Protein AF-A0A660UMS6-F1 (afdb_monomer_lite)

Sequence (298 aa):
LYPDSWGKLITFGKLRFVRIDLSARWPNLSAAEKPLIADRQKTFGPFGTRKSANAYITALRTAFGLCHRPDLIDSPDRAATCPYLQMHTCPAPCVGNISRPDYFSQIDKAVSAAGGQGAQYADRIRNEMMQHAAGKQFEAAAAGKKRLAALDLLKRSEYRWTRDISKLAILHIDRWARISPPGKKRKSQSYAVYLVKGGQILDCGDFLLDDLAGVYRTLGDHLERPTGQIATGELKETLAIAASFLYRSNPPGIWIDCSADETPRRLPPQQHILDAIAERFPPSPGTTRQQPKKNVDT

Foldseek 3Di:
DDDPFCVVPDPFQQWKKWKWFQVDLQIAIDIDRFADDDDRMWIKDTARDPVLSVLLRVLLCLLLQAAPCPVCLCPLVVLVPPVCVVVVSHCPNSPPSDDSVSSVVSVVLSQLLLAPNLPVSLVVLQVQLVVCVVVVVPVSNVSSVRSNVSSVSCVDLSNPQIHRLQQWKKKFKAWDDFDAPVPRPDTAIKIWIWICHSQDIDGLGIDGLVCLVVSQVSVLVVQQDRDDDDDRVSSSRSVSVVVSQSPDPDRHTDMDTQGDSDPPGHDDPSVVVVVSCCVRPPDDPVDPPPDPPPDDDD

Radius of gyration: 24.27 Å; chains: 1; bounding box: 60×40×96 Å

Secondary structure (DSSP, 8-state):
---S-STTT------EEEEEETTSSS--EEEESS---BTTEEEEEEESSHHHHHHHHHHHHHHHT--S-GGGTT-HHHHTT-HHHHTT-S--GGGT-S-HHHHHHHHHHHHHIIIIIHHHHHHHHHHHHHHHHHTT-HHHHHHHHHHHHHHHHTTSGGGTT-EETTT-EEEEEEEEEEE--TT-SSPEEEEEEEEEETTEEEEEEEEEGGGHHHHHHHHHHHHHSPPPP--HHHHHHHHHHHHHHHTSSS-SSEEEE---SSSSP-PPPHHHHHHHHHHHSPPPTT---PPPP-----

Structure (mmCIF, N/CA/C/O backbone):
data_AF-A0A660UMS6-F1
#
_entry.id   AF-A0A660UMS6-F1
#
loop_
_atom_site.group_PDB
_atom_site.id
_atom_site.type_symbol
_atom_site.label_atom_id
_atom_site.label_alt_id
_atom_site.label_comp_id
_atom_site.label_asym_id
_atom_site.label_entity_id
_atom_site.label_seq_id
_atom_site.pdbx_PDB_ins_code
_atom_site.Cartn_x
_atom_site.Cartn_y
_atom_site.Cartn_z
_atom_site.occupancy
_atom_site.B_iso_or_equiv
_atom_site.auth_seq_id
_atom_site.auth_comp_id
_atom_site.auth_asym_id
_atom_site.auth_atom_id
_atom_site.pdbx_PDB_model_num
ATOM 1 N N . LEU A 1 1 ? 26.426 -7.393 -17.008 1.00 40.66 1 LEU A N 1
ATOM 2 C CA . LEU A 1 1 ? 27.426 -7.246 -15.924 1.00 40.66 1 LEU A CA 1
ATOM 3 C C . LEU A 1 1 ? 26.784 -6.428 -14.810 1.00 40.66 1 LEU A C 1
ATOM 5 O O . LEU A 1 1 ? 26.899 -5.211 -14.805 1.00 40.66 1 LEU A O 1
ATOM 9 N N . TYR A 1 2 ? 26.042 -7.090 -13.924 1.00 47.94 2 TYR A N 1
ATOM 10 C CA . TYR A 1 2 ? 25.522 -6.488 -12.697 1.00 47.94 2 TYR A CA 1
ATOM 11 C C . TYR A 1 2 ? 26.140 -7.244 -11.514 1.00 47.94 2 TYR A C 1
ATOM 13 O O . TYR A 1 2 ? 26.303 -8.457 -11.626 1.00 47.94 2 TYR A O 1
ATOM 21 N N . PRO A 1 3 ? 26.546 -6.555 -10.437 1.00 52.75 3 PRO A N 1
ATOM 22 C CA . PRO A 1 3 ? 27.161 -7.196 -9.280 1.00 52.75 3 PRO A CA 1
ATOM 23 C C . PRO A 1 3 ? 26.147 -8.058 -8.517 1.00 52.75 3 PRO A C 1
ATOM 25 O O . PRO A 1 3 ? 24.981 -7.683 -8.404 1.00 52.75 3 PRO A O 1
ATOM 28 N N . ASP A 1 4 ? 26.618 -9.161 -7.927 1.00 54.16 4 ASP A N 1
ATOM 29 C CA . ASP A 1 4 ? 25.784 -10.109 -7.167 1.00 54.16 4 ASP A CA 1
ATOM 30 C C . ASP A 1 4 ? 25.149 -9.492 -5.902 1.00 54.16 4 ASP A C 1
ATOM 32 O O . ASP A 1 4 ? 24.168 -10.010 -5.378 1.00 54.16 4 ASP A O 1
ATOM 36 N N . SER A 1 5 ? 25.685 -8.372 -5.395 1.00 56.47 5 SER A N 1
ATOM 37 C CA . SER A 1 5 ? 25.065 -7.581 -4.323 1.00 56.47 5 SER A CA 1
ATOM 38 C C . SER A 1 5 ? 25.424 -6.103 -4.440 1.00 56.47 5 SER A C 1
ATOM 40 O O . SER A 1 5 ? 26.597 -5.718 -4.466 1.00 56.47 5 SER A O 1
ATOM 42 N N . TRP A 1 6 ? 24.397 -5.257 -4.445 1.00 62.25 6 TRP A N 1
ATOM 43 C CA . TRP A 1 6 ? 24.549 -3.803 -4.475 1.00 62.25 6 TRP A CA 1
ATOM 44 C C . TRP A 1 6 ? 24.830 -3.203 -3.096 1.00 62.25 6 TRP A C 1
ATOM 46 O O . TRP A 1 6 ? 25.413 -2.122 -3.007 1.00 62.25 6 TRP A O 1
ATOM 56 N N . GLY A 1 7 ? 24.463 -3.903 -2.016 1.00 57.78 7 GLY A N 1
ATOM 57 C CA . GLY A 1 7 ? 24.648 -3.434 -0.639 1.00 57.78 7 GLY A CA 1
ATOM 58 C C . GLY A 1 7 ? 26.112 -3.231 -0.230 1.00 57.78 7 GLY A C 1
ATOM 59 O O . GLY A 1 7 ? 26.383 -2.503 0.721 1.00 57.78 7 GLY A O 1
ATOM 60 N N . LYS A 1 8 ? 27.061 -3.828 -0.964 1.00 59.69 8 LYS A N 1
ATOM 61 C CA . LYS A 1 8 ? 28.509 -3.623 -0.775 1.00 59.69 8 LYS A CA 1
ATOM 62 C C . LYS A 1 8 ? 29.054 -2.382 -1.491 1.00 59.69 8 LYS A C 1
ATOM 64 O O . LYS A 1 8 ? 30.157 -1.949 -1.180 1.00 59.69 8 LYS A O 1
ATOM 69 N N . LEU A 1 9 ? 28.307 -1.837 -2.452 1.00 58.25 9 LEU A N 1
ATOM 70 C CA . LEU A 1 9 ? 28.756 -0.755 -3.335 1.00 58.25 9 LEU A CA 1
ATOM 71 C C . LEU A 1 9 ? 28.063 0.576 -3.032 1.00 58.25 9 LEU A C 1
ATOM 73 O O . LEU A 1 9 ? 28.628 1.634 -3.292 1.00 58.25 9 LEU A O 1
ATOM 77 N N . ILE A 1 10 ? 26.836 0.536 -2.504 1.00 62.91 10 ILE A N 1
ATOM 78 C CA . ILE A 1 10 ? 26.013 1.723 -2.265 1.00 62.91 10 ILE A CA 1
ATOM 79 C C . ILE A 1 10 ? 25.267 1.574 -0.936 1.00 62.91 10 ILE A C 1
ATOM 81 O O . ILE A 1 10 ? 24.598 0.572 -0.686 1.00 62.91 10 ILE A O 1
ATOM 85 N N . THR A 1 11 ? 25.320 2.609 -0.095 1.00 63.12 11 THR A N 1
ATOM 86 C CA . THR A 1 11 ? 24.484 2.691 1.109 1.00 63.12 11 THR A CA 1
ATOM 87 C C . THR A 1 11 ? 23.089 3.174 0.734 1.00 63.12 11 THR A C 1
ATOM 89 O O . THR A 1 11 ? 22.890 4.342 0.396 1.00 63.12 11 THR A O 1
ATOM 92 N N . PHE A 1 12 ? 22.097 2.292 0.824 1.00 68.38 12 PHE A N 1
ATOM 93 C CA . PHE A 1 12 ? 20.704 2.661 0.587 1.00 68.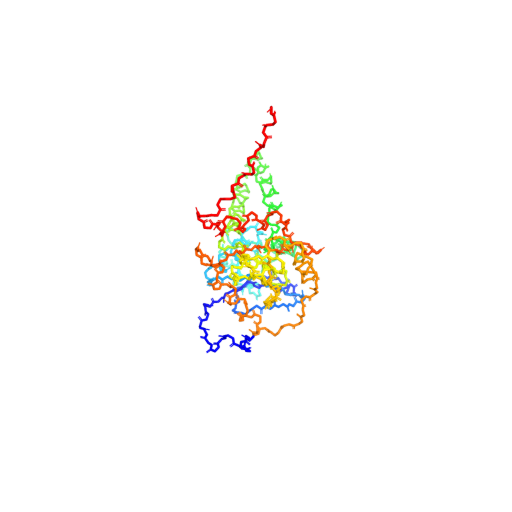38 12 PHE A CA 1
ATOM 94 C C . PHE A 1 12 ? 20.051 3.303 1.818 1.00 68.38 12 PHE A C 1
ATOM 96 O O . PHE A 1 12 ? 20.360 2.972 2.966 1.00 68.38 12 PHE A O 1
ATOM 103 N N . GLY A 1 13 ? 19.082 4.193 1.579 1.00 69.56 13 GLY A N 1
ATOM 104 C CA . GLY A 1 13 ? 18.213 4.714 2.633 1.00 69.56 13 GLY A CA 1
ATOM 105 C C . GLY A 1 13 ? 17.449 3.588 3.342 1.00 69.56 13 GLY A C 1
ATOM 106 O O . GLY A 1 13 ? 17.051 2.596 2.729 1.00 69.56 13 GLY A O 1
ATOM 107 N N . LYS A 1 14 ? 17.230 3.726 4.656 1.00 81.56 14 LYS A N 1
ATOM 108 C CA . LYS A 1 14 ? 16.524 2.712 5.456 1.00 81.56 14 LYS A CA 1
ATOM 109 C C . LYS A 1 14 ? 15.031 2.691 5.116 1.00 81.56 14 LYS A C 1
ATOM 111 O O . LYS A 1 14 ? 14.247 3.423 5.720 1.00 81.56 14 LYS A O 1
ATOM 116 N N . LEU A 1 15 ? 14.645 1.802 4.206 1.00 88.50 15 LEU A N 1
ATOM 117 C CA . LEU A 1 15 ? 13.242 1.539 3.906 1.00 88.50 15 LEU A CA 1
ATOM 118 C C . LEU A 1 15 ? 12.486 0.951 5.092 1.00 88.50 15 LEU A C 1
ATOM 120 O O . LEU A 1 15 ? 13.040 0.291 5.978 1.00 88.50 15 LEU A O 1
ATOM 124 N N . ARG A 1 16 ? 11.179 1.180 5.063 1.00 93.38 16 ARG A N 1
ATOM 125 C CA . ARG A 1 16 ? 10.205 0.597 5.974 1.00 93.38 16 ARG A CA 1
ATOM 126 C C . ARG A 1 16 ? 9.080 -0.043 5.188 1.00 93.38 16 ARG A C 1
ATOM 128 O O . ARG A 1 16 ? 8.831 0.298 4.037 1.00 93.38 16 ARG A O 1
ATOM 135 N N . PHE A 1 17 ? 8.408 -0.966 5.849 1.00 94.88 17 PHE A N 1
ATOM 136 C CA . PHE A 1 17 ? 7.278 -1.711 5.322 1.00 94.88 17 PHE A CA 1
ATOM 137 C C . PHE A 1 17 ? 6.155 -1.701 6.347 1.00 94.88 17 PHE A C 1
ATOM 139 O O . PHE A 1 17 ? 6.397 -1.473 7.534 1.00 94.88 17 PHE A O 1
ATOM 146 N N . VAL A 1 18 ? 4.939 -1.970 5.900 1.00 97.06 18 VAL A N 1
ATOM 147 C CA . VAL A 1 18 ? 3.788 -2.196 6.773 1.00 97.06 18 VAL A CA 1
ATOM 148 C C . VAL A 1 18 ? 3.373 -3.649 6.619 1.00 97.06 18 VAL A C 1
ATOM 150 O O . VAL A 1 18 ? 3.161 -4.104 5.505 1.00 97.06 18 VAL A O 1
ATOM 153 N N . ARG A 1 19 ? 3.286 -4.395 7.717 1.00 96.50 19 ARG A N 1
ATOM 154 C CA . ARG A 1 19 ? 2.953 -5.821 7.721 1.00 96.50 19 ARG A CA 1
ATOM 155 C C . ARG A 1 19 ? 1.683 -6.088 8.499 1.00 96.50 19 ARG A C 1
ATOM 157 O O . ARG A 1 19 ? 1.429 -5.428 9.504 1.00 96.50 19 ARG A O 1
ATOM 164 N N . ILE A 1 20 ? 0.943 -7.095 8.061 1.00 96.69 20 ILE A N 1
ATOM 165 C CA . ILE A 1 20 ? -0.182 -7.673 8.789 1.00 96.69 20 ILE A CA 1
ATOM 166 C C . ILE A 1 20 ? -0.124 -9.195 8.695 1.00 96.69 20 ILE A C 1
ATOM 168 O O . ILE A 1 20 ? 0.092 -9.751 7.618 1.00 96.69 20 ILE A O 1
ATOM 172 N N . ASP A 1 21 ? -0.309 -9.848 9.838 1.00 96.00 21 ASP A N 1
ATOM 173 C CA . ASP A 1 21 ? -0.457 -11.295 9.946 1.00 96.00 21 ASP A CA 1
ATOM 174 C C . ASP A 1 21 ? -1.940 -11.645 10.082 1.00 96.00 21 ASP A C 1
ATOM 176 O O . ASP A 1 21 ? -2.570 -11.344 11.096 1.00 96.00 21 ASP A O 1
ATOM 180 N N . LEU A 1 22 ? -2.495 -12.267 9.042 1.00 95.50 22 LEU A N 1
ATOM 181 C CA . LEU A 1 22 ? -3.905 -12.653 8.964 1.00 95.50 22 LEU A CA 1
ATOM 182 C C . LEU A 1 22 ? -4.194 -13.968 9.704 1.00 95.50 22 LEU A C 1
ATOM 184 O O . LEU A 1 22 ? -5.350 -14.371 9.822 1.00 95.50 22 LEU A O 1
ATOM 188 N N . SER A 1 23 ? -3.162 -14.665 10.191 1.00 94.25 23 SER A N 1
ATOM 189 C CA . SER A 1 23 ? -3.321 -15.850 11.041 1.00 94.25 23 SER A CA 1
ATOM 190 C C . SER A 1 23 ? -3.537 -15.505 12.517 1.00 94.25 23 SER A C 1
ATOM 192 O O . SER A 1 23 ? -4.080 -16.324 13.261 1.00 94.25 23 SER A O 1
ATOM 194 N N . ALA A 1 24 ? -3.180 -14.285 12.931 1.00 93.94 24 ALA A N 1
ATOM 195 C CA . ALA A 1 24 ? -3.360 -13.819 14.298 1.00 93.94 24 ALA A CA 1
ATOM 196 C C . ALA A 1 24 ? -4.841 -13.822 14.719 1.00 93.94 24 ALA A C 1
ATOM 198 O O . ALA A 1 24 ? -5.750 -13.623 13.909 1.00 93.94 24 ALA A O 1
ATOM 199 N N . ARG A 1 25 ? -5.098 -13.994 16.025 1.00 92.44 25 ARG A N 1
ATOM 200 C CA . ARG A 1 25 ? -6.460 -13.940 16.591 1.00 92.44 25 ARG A CA 1
ATOM 201 C C . ARG A 1 25 ? -7.148 -12.606 16.285 1.00 92.44 25 ARG A C 1
ATOM 203 O O . ARG A 1 25 ? -8.323 -12.608 15.921 1.00 92.44 25 ARG A O 1
ATOM 210 N N . TRP A 1 26 ? -6.394 -11.513 16.401 1.00 95.50 26 TRP A N 1
ATOM 211 C CA . TRP A 1 26 ? -6.805 -10.141 16.111 1.00 95.50 26 TRP A CA 1
ATOM 212 C C . TRP A 1 26 ? -5.745 -9.460 15.223 1.00 95.50 26 TRP A C 1
ATOM 214 O O . TRP A 1 26 ? -4.852 -8.784 15.742 1.00 95.50 26 TRP A O 1
ATOM 224 N N . PRO A 1 27 ? -5.791 -9.668 13.892 1.00 96.56 27 PRO A N 1
ATOM 225 C CA . PRO A 1 27 ? -4.800 -9.133 12.961 1.00 96.56 27 PRO A CA 1
ATOM 226 C C . PRO A 1 27 ? -4.665 -7.617 13.064 1.00 96.56 27 PRO A C 1
ATOM 228 O O . PRO A 1 27 ? -5.656 -6.900 13.161 1.00 96.56 27 PRO A O 1
ATOM 231 N N . ASN A 1 28 ? -3.443 -7.097 13.003 1.00 96.44 28 ASN A N 1
ATOM 232 C CA . ASN A 1 28 ? -3.228 -5.655 12.970 1.00 96.44 28 ASN A CA 1
ATOM 233 C C . ASN A 1 28 ? -1.997 -5.291 12.143 1.00 96.44 28 ASN A C 1
ATOM 235 O O . ASN A 1 28 ? -1.094 -6.100 11.931 1.00 96.44 28 ASN A O 1
ATOM 239 N N . LEU A 1 29 ? -1.970 -4.042 11.689 1.00 96.69 29 LEU A N 1
ATOM 240 C CA . LEU A 1 29 ? -0.885 -3.482 10.902 1.00 96.69 29 LEU A CA 1
ATOM 241 C C . LEU A 1 29 ? 0.254 -3.029 11.821 1.00 96.69 29 LEU A C 1
ATOM 243 O O . LEU A 1 29 ? 0.029 -2.391 12.853 1.00 96.69 29 LEU A O 1
ATOM 247 N N . SER A 1 30 ? 1.487 -3.313 11.422 1.00 96.12 30 SER A N 1
ATOM 248 C CA . SER A 1 30 ? 2.698 -2.933 12.150 1.00 96.12 30 SER A CA 1
ATOM 249 C C . SER A 1 30 ? 3.804 -2.511 11.189 1.00 96.12 30 SER A C 1
ATOM 251 O O . SER A 1 30 ? 3.887 -2.995 10.062 1.00 96.12 30 SER A O 1
ATOM 253 N N . ALA A 1 31 ? 4.656 -1.579 11.614 1.00 95.88 31 ALA A N 1
ATOM 254 C CA . ALA A 1 31 ? 5.803 -1.173 10.814 1.00 95.88 31 ALA A CA 1
ATOM 255 C C . ALA A 1 31 ? 6.928 -2.209 10.942 1.00 95.88 31 ALA A C 1
ATOM 257 O O . ALA A 1 31 ? 7.260 -2.641 12.044 1.00 95.88 31 ALA A O 1
ATOM 258 N N . ALA A 1 32 ? 7.564 -2.548 9.826 1.00 94.12 32 ALA A N 1
ATOM 259 C CA . ALA A 1 32 ? 8.636 -3.528 9.746 1.00 94.12 32 ALA A CA 1
ATOM 260 C C . ALA A 1 32 ? 9.845 -2.996 8.965 1.00 94.12 32 ALA A C 1
ATOM 262 O O . ALA A 1 32 ? 9.741 -2.074 8.156 1.00 94.12 32 ALA A O 1
ATOM 263 N N . GLU A 1 33 ? 11.015 -3.580 9.223 1.00 90.56 33 GLU A N 1
ATOM 264 C CA . GLU A 1 33 ? 12.283 -3.216 8.564 1.00 90.56 33 GLU A CA 1
ATOM 265 C C . GLU A 1 33 ? 12.644 -4.118 7.385 1.00 90.56 33 GLU A C 1
ATOM 267 O O . GLU A 1 33 ? 13.532 -3.792 6.591 1.00 90.56 33 GLU A O 1
ATOM 272 N N . LYS A 1 34 ? 11.988 -5.275 7.302 1.00 88.88 34 LYS A N 1
ATOM 273 C CA . LYS A 1 34 ? 12.170 -6.264 6.248 1.00 88.88 34 LYS A CA 1
ATOM 274 C C . LYS A 1 34 ? 10.803 -6.591 5.645 1.00 88.88 34 LYS A C 1
ATOM 276 O O . LYS A 1 34 ? 9.842 -6.736 6.412 1.00 88.88 34 LYS A O 1
ATOM 281 N N . PRO A 1 35 ? 10.712 -6.687 4.313 1.00 88.75 35 PRO A N 1
ATOM 282 C CA . PRO A 1 35 ? 9.510 -7.172 3.661 1.00 88.75 35 PRO A CA 1
ATOM 283 C C . PRO A 1 35 ? 9.373 -8.684 3.872 1.00 88.75 35 PRO A C 1
ATOM 285 O O . PRO A 1 35 ? 10.366 -9.366 4.109 1.00 88.75 35 PRO A O 1
ATOM 288 N N . LEU A 1 36 ? 8.155 -9.213 3.787 1.00 86.06 36 LEU A N 1
ATOM 289 C CA . LEU A 1 36 ? 7.911 -10.655 3.771 1.00 86.06 36 LEU A CA 1
ATOM 290 C C . LEU A 1 36 ? 6.775 -10.974 2.801 1.00 86.06 36 LEU A C 1
ATOM 292 O O . LEU A 1 36 ? 5.695 -10.392 2.901 1.00 86.06 36 LEU A O 1
ATOM 296 N N . ILE A 1 37 ? 7.011 -11.911 1.892 1.00 84.44 37 ILE A N 1
ATOM 297 C CA . ILE A 1 37 ? 5.976 -12.462 1.019 1.00 84.44 37 ILE A CA 1
ATOM 298 C C . ILE A 1 37 ? 5.641 -13.847 1.566 1.00 84.44 37 ILE A C 1
ATOM 300 O O . ILE A 1 37 ? 6.471 -14.749 1.512 1.00 84.44 37 ILE A O 1
ATOM 304 N N . ALA A 1 38 ? 4.453 -13.996 2.142 1.00 85.56 38 ALA A N 1
ATOM 305 C CA . ALA A 1 38 ? 3.951 -15.266 2.650 1.00 85.56 38 ALA A CA 1
ATOM 306 C C . ALA A 1 38 ? 2.432 -15.324 2.468 1.00 85.56 38 ALA A C 1
ATOM 308 O O . ALA A 1 38 ? 1.777 -14.290 2.406 1.00 85.56 38 ALA A O 1
ATOM 309 N N . ASP A 1 39 ? 1.862 -16.524 2.409 1.00 82.00 39 ASP A N 1
ATOM 310 C CA . ASP A 1 39 ? 0.438 -16.713 2.104 1.00 82.00 39 ASP A CA 1
ATOM 311 C C . ASP A 1 39 ? -0.490 -15.977 3.095 1.00 82.00 39 ASP A C 1
ATOM 313 O O . ASP A 1 39 ? -1.313 -15.140 2.720 1.00 82.00 39 ASP A O 1
ATOM 317 N N . ARG A 1 40 ? -0.264 -16.184 4.400 1.00 89.19 40 ARG A N 1
ATOM 318 C CA . ARG A 1 40 ? -1.070 -15.587 5.481 1.00 89.19 40 ARG A CA 1
ATOM 319 C C . ARG A 1 40 ? -0.547 -14.246 5.998 1.00 89.19 40 ARG A C 1
ATOM 321 O O . ARG A 1 40 ? -1.036 -13.755 7.014 1.00 89.19 40 ARG A O 1
ATOM 328 N N . GLN A 1 41 ? 0.440 -13.645 5.332 1.00 92.25 41 GLN A N 1
ATOM 329 C CA . GLN A 1 41 ? 0.982 -12.345 5.729 1.00 92.25 41 GLN A CA 1
ATOM 330 C C . GLN A 1 41 ? 1.062 -11.401 4.543 1.00 92.25 41 GLN A C 1
ATOM 332 O O . GLN A 1 41 ? 1.623 -11.724 3.501 1.00 92.25 41 GLN A O 1
ATOM 337 N N . LYS A 1 42 ? 0.557 -10.186 4.728 1.00 93.75 42 LYS A N 1
ATOM 338 C CA . LYS A 1 42 ? 0.665 -9.138 3.717 1.00 93.75 42 LYS A CA 1
ATOM 339 C C . LYS A 1 42 ? 1.722 -8.136 4.135 1.00 93.75 42 LYS A C 1
ATOM 341 O O . LYS A 1 42 ? 1.790 -7.741 5.300 1.00 93.75 42 LYS A O 1
ATOM 346 N N . THR A 1 43 ? 2.532 -7.721 3.170 1.00 94.31 43 THR A N 1
ATOM 347 C CA . THR A 1 43 ? 3.510 -6.648 3.329 1.00 94.31 43 THR A CA 1
ATOM 348 C C . THR A 1 43 ? 3.190 -5.570 2.315 1.00 94.31 43 THR A C 1
ATOM 350 O O . THR A 1 43 ? 3.142 -5.851 1.125 1.00 94.31 43 THR A O 1
ATOM 353 N N . PHE A 1 44 ? 3.037 -4.339 2.781 1.00 94.38 44 PHE A N 1
ATOM 354 C CA . PHE A 1 44 ? 2.808 -3.161 1.967 1.00 94.38 44 PHE A CA 1
ATOM 355 C C . PHE A 1 44 ? 4.028 -2.250 1.980 1.00 94.38 44 PHE A C 1
ATOM 357 O O . PHE A 1 44 ? 4.743 -2.155 2.987 1.00 94.38 44 PHE A O 1
ATOM 364 N N . GLY A 1 45 ? 4.244 -1.552 0.873 1.00 91.88 45 GLY A N 1
ATOM 365 C CA . GLY A 1 45 ? 5.279 -0.535 0.751 1.00 91.88 45 GLY A CA 1
ATOM 366 C C . GLY A 1 45 ? 5.878 -0.492 -0.654 1.00 91.88 45 GLY A C 1
ATOM 367 O O . GLY A 1 45 ? 5.189 -0.875 -1.599 1.00 91.88 45 GLY A O 1
ATOM 368 N N . PRO A 1 46 ? 7.148 -0.062 -0.786 1.00 91.56 46 PRO A N 1
ATOM 369 C CA . PRO A 1 46 ? 8.030 0.409 0.294 1.00 91.56 46 PRO A CA 1
ATOM 370 C C . PRO A 1 46 ? 7.555 1.736 0.922 1.00 91.56 46 PRO A C 1
ATOM 372 O O . PRO A 1 46 ? 6.601 2.349 0.451 1.00 91.56 46 PRO A O 1
ATOM 375 N N . PHE A 1 47 ? 8.198 2.159 2.015 1.00 92.31 47 PHE A N 1
ATOM 376 C CA . PHE A 1 47 ? 8.060 3.491 2.614 1.00 92.31 47 PHE A CA 1
ATOM 377 C C . PHE A 1 47 ? 9.447 4.081 2.872 1.00 92.31 47 PHE A C 1
ATOM 379 O O . PHE A 1 47 ? 10.313 3.412 3.445 1.00 92.31 47 PHE A O 1
ATOM 386 N N . GLY A 1 48 ? 9.648 5.351 2.511 1.00 89.00 48 GLY A N 1
ATOM 387 C CA . GLY A 1 48 ? 10.942 6.025 2.665 1.00 89.00 48 GLY A CA 1
ATOM 388 C C . GLY A 1 48 ? 11.363 6.275 4.120 1.00 89.00 48 GLY A C 1
ATOM 389 O O . GLY A 1 48 ? 12.548 6.432 4.397 1.00 89.00 48 GLY A O 1
ATOM 390 N N . THR A 1 49 ? 10.420 6.299 5.074 1.00 90.69 49 THR A N 1
ATOM 391 C CA . THR A 1 49 ? 10.712 6.520 6.504 1.00 90.69 49 THR A CA 1
ATOM 392 C C . THR A 1 49 ? 9.767 5.742 7.424 1.00 90.69 49 THR A C 1
ATOM 394 O O . THR A 1 49 ? 8.652 5.379 7.048 1.00 90.69 49 THR A O 1
ATOM 397 N N . ARG A 1 50 ? 10.172 5.545 8.692 1.00 93.44 50 ARG A N 1
ATOM 398 C CA . ARG A 1 50 ? 9.303 4.941 9.729 1.00 93.44 50 ARG A CA 1
ATOM 399 C C . ARG A 1 50 ? 8.096 5.817 10.040 1.00 93.44 50 ARG A C 1
ATOM 401 O O . ARG A 1 50 ? 7.019 5.294 10.302 1.00 93.44 50 ARG A O 1
ATOM 408 N N . LYS A 1 51 ? 8.276 7.139 9.984 1.00 95.06 51 LYS A N 1
ATOM 409 C CA . LYS A 1 51 ? 7.205 8.115 10.193 1.00 95.06 51 LYS A CA 1
ATOM 410 C C . LYS A 1 51 ? 6.113 7.967 9.130 1.00 95.06 51 LYS A C 1
ATOM 412 O O . LYS A 1 51 ? 4.950 7.874 9.501 1.00 95.06 51 LYS A O 1
ATOM 417 N N . SER A 1 52 ? 6.492 7.867 7.854 1.00 94.94 52 SER A N 1
ATOM 418 C CA . SER A 1 52 ? 5.557 7.653 6.738 1.00 94.94 52 SER A CA 1
ATOM 419 C C . SER A 1 52 ? 4.816 6.312 6.865 1.00 94.94 52 SER A C 1
ATOM 421 O O . SER A 1 52 ? 3.589 6.287 6.828 1.00 94.94 52 SER A O 1
ATOM 423 N N . ALA A 1 53 ? 5.518 5.213 7.180 1.00 96.62 53 ALA A N 1
ATOM 424 C CA . ALA A 1 53 ? 4.874 3.915 7.428 1.00 96.62 53 ALA A CA 1
ATOM 425 C C . ALA A 1 53 ? 3.864 3.959 8.597 1.00 96.62 53 ALA A C 1
ATOM 427 O O . ALA A 1 53 ? 2.749 3.454 8.486 1.00 96.62 53 ALA A O 1
ATOM 428 N N . ASN A 1 54 ? 4.220 4.597 9.717 1.00 97.12 54 ASN A N 1
ATOM 429 C CA . ASN A 1 54 ? 3.321 4.742 10.868 1.00 97.12 54 ASN A CA 1
ATOM 430 C C . ASN A 1 54 ? 2.120 5.657 10.577 1.00 97.12 54 ASN A C 1
ATOM 432 O O . ASN A 1 54 ? 1.021 5.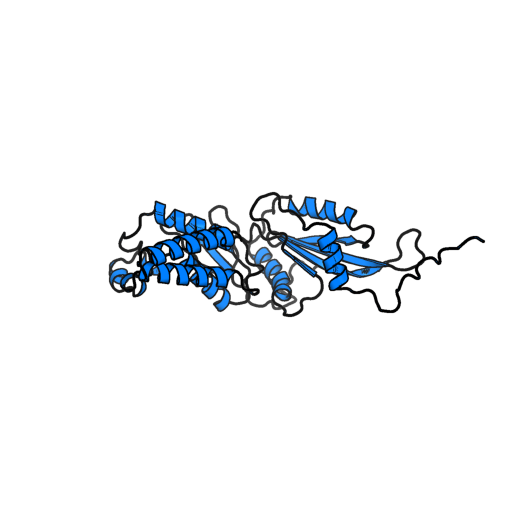393 11.069 1.00 97.12 54 ASN A O 1
ATOM 436 N N . ALA A 1 55 ? 2.310 6.718 9.789 1.00 97.19 55 ALA A N 1
ATOM 437 C CA . ALA A 1 55 ? 1.217 7.577 9.343 1.00 97.19 55 ALA A CA 1
ATOM 438 C C . ALA A 1 55 ? 0.234 6.791 8.462 1.00 97.19 55 ALA A C 1
ATOM 440 O O . ALA A 1 55 ? -0.971 6.857 8.697 1.00 97.19 55 ALA A O 1
ATOM 441 N N . TYR A 1 56 ? 0.745 5.965 7.544 1.00 97.62 56 TYR A N 1
ATOM 442 C CA . TYR A 1 56 ? -0.062 5.069 6.714 1.00 97.62 56 TYR A CA 1
ATOM 443 C C . TYR A 1 56 ? -0.862 4.052 7.546 1.00 97.62 56 TYR A C 1
ATOM 445 O O . TYR A 1 56 ? -2.071 3.913 7.370 1.00 97.62 56 TYR A O 1
ATOM 453 N N . ILE A 1 57 ? -0.224 3.404 8.533 1.00 97.75 57 ILE A N 1
ATOM 454 C CA . ILE A 1 57 ? -0.901 2.512 9.495 1.00 97.75 57 ILE A CA 1
ATOM 455 C C . ILE A 1 57 ? -2.021 3.248 10.237 1.00 97.75 57 ILE A C 1
ATOM 457 O O . ILE A 1 57 ? -3.120 2.721 10.392 1.00 97.75 57 ILE A O 1
ATOM 461 N N . THR A 1 58 ? -1.750 4.464 10.711 1.00 97.12 58 THR A N 1
ATOM 462 C CA . THR A 1 58 ? -2.719 5.259 11.480 1.00 97.12 58 THR A CA 1
ATOM 463 C C . THR A 1 58 ? -3.918 5.661 10.624 1.00 97.12 58 THR A C 1
ATOM 465 O O . THR A 1 58 ? -5.057 5.582 11.090 1.00 97.12 58 THR A O 1
ATOM 468 N N . ALA A 1 59 ? -3.670 6.038 9.368 1.00 97.00 59 ALA A N 1
ATOM 469 C CA . ALA A 1 59 ? -4.702 6.330 8.385 1.00 97.00 59 ALA A CA 1
ATOM 470 C C . ALA A 1 59 ? -5.593 5.105 8.122 1.00 97.00 59 ALA A C 1
ATOM 472 O O . ALA A 1 59 ? -6.810 5.217 8.238 1.00 97.00 59 ALA A O 1
ATOM 473 N N . LEU A 1 60 ? -5.011 3.921 7.891 1.00 97.25 60 LEU A N 1
ATOM 474 C CA . LEU A 1 60 ? -5.772 2.674 7.729 1.00 97.25 60 LEU A CA 1
ATOM 475 C C . LEU A 1 60 ? -6.599 2.328 8.973 1.00 97.25 60 LEU A C 1
ATOM 477 O O . LEU A 1 60 ? -7.787 2.031 8.863 1.00 97.25 60 LEU A O 1
ATOM 481 N N . ARG A 1 61 ? -5.998 2.414 10.166 1.00 96.56 61 ARG A N 1
ATOM 482 C CA . ARG A 1 61 ? -6.709 2.152 11.427 1.00 96.56 61 ARG A CA 1
ATOM 483 C C . ARG A 1 61 ? -7.900 3.084 11.608 1.00 96.56 61 ARG A C 1
ATOM 485 O O . ARG A 1 61 ? -8.978 2.619 11.949 1.00 96.56 61 ARG A O 1
ATOM 492 N N . THR A 1 62 ? -7.720 4.369 11.316 1.00 95.75 62 THR A N 1
ATOM 493 C CA . THR A 1 62 ? -8.785 5.368 11.448 1.00 95.75 62 THR A CA 1
ATOM 494 C C . THR A 1 62 ? -9.877 5.159 10.400 1.00 95.75 62 THR A C 1
ATOM 496 O O . THR A 1 62 ? -11.049 5.137 10.751 1.00 95.75 62 THR A O 1
ATOM 499 N N . ALA A 1 63 ? -9.514 4.971 9.128 1.00 95.75 63 ALA A N 1
ATOM 500 C CA . ALA A 1 63 ? -10.455 4.795 8.021 1.00 95.75 63 ALA A CA 1
ATOM 501 C C . ALA A 1 63 ? -11.390 3.588 8.207 1.00 95.75 63 ALA A C 1
ATOM 503 O O . ALA A 1 63 ? -12.592 3.675 7.930 1.00 95.75 63 ALA A O 1
ATOM 504 N N . PHE A 1 64 ? -10.845 2.475 8.701 1.00 95.62 64 PHE A N 1
ATOM 505 C CA . PHE A 1 64 ? -11.558 1.201 8.815 1.00 95.62 64 PHE A CA 1
ATOM 506 C C . PHE A 1 64 ? -11.951 0.833 10.246 1.00 95.62 64 PHE A C 1
ATOM 508 O O . PHE A 1 64 ? -12.519 -0.233 10.446 1.00 95.62 64 PHE A O 1
ATOM 515 N N . GLY A 1 65 ? -11.701 1.716 11.219 1.00 93.50 65 GLY A N 1
ATOM 516 C CA . GLY A 1 65 ? -12.080 1.500 12.614 1.00 93.50 65 GLY A CA 1
ATOM 517 C C . GLY A 1 65 ? -11.341 0.331 13.260 1.00 93.50 65 GLY A C 1
ATOM 518 O O . GLY A 1 65 ? -11.951 -0.445 13.975 1.00 93.50 65 GLY A O 1
ATOM 519 N N . LEU A 1 66 ? -10.040 0.174 13.012 1.00 96.12 66 LEU A N 1
ATOM 520 C CA . LEU A 1 66 ? -9.253 -0.933 13.565 1.00 96.12 66 LEU A CA 1
ATOM 521 C C . LEU A 1 66 ? -8.742 -0.630 14.982 1.00 96.12 66 LEU A C 1
ATOM 523 O O . LEU A 1 66 ? -8.681 0.516 15.423 1.00 96.12 66 LEU A O 1
ATOM 527 N N . CYS A 1 67 ? -8.272 -1.662 15.689 1.00 95.94 67 CYS A N 1
ATOM 528 C CA . CYS A 1 67 ? -7.631 -1.485 16.989 1.00 95.94 67 CYS A CA 1
ATOM 529 C C . CYS A 1 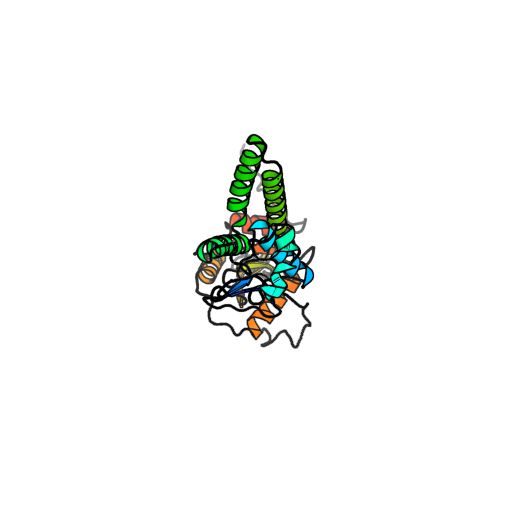67 ? -6.369 -0.602 16.887 1.00 95.94 67 CYS A C 1
ATOM 531 O O . CYS A 1 67 ? -5.443 -0.896 16.127 1.00 95.94 67 CYS A O 1
ATOM 533 N N . HIS A 1 68 ? -6.321 0.472 17.680 1.00 94.12 68 HIS A N 1
ATOM 534 C CA . HIS A 1 68 ? -5.198 1.418 17.713 1.00 94.12 68 HIS A CA 1
ATOM 535 C C . HIS A 1 68 ? -4.019 0.950 18.580 1.00 94.12 68 HIS A C 1
ATOM 537 O O . HIS A 1 68 ? -2.878 1.345 18.327 1.00 94.12 68 HIS A O 1
ATOM 543 N N . ARG A 1 69 ? -4.289 0.106 19.582 1.00 93.75 69 ARG A N 1
ATOM 544 C CA . ARG A 1 69 ? -3.321 -0.423 20.555 1.00 93.75 69 ARG A CA 1
ATOM 545 C C . ARG A 1 69 ? -3.378 -1.953 20.589 1.00 93.75 69 ARG A C 1
ATOM 547 O O . ARG A 1 69 ? -3.892 -2.525 21.549 1.00 93.75 69 ARG A O 1
ATOM 554 N N . PRO A 1 70 ? -2.902 -2.629 19.525 1.00 92.69 70 PRO A N 1
ATOM 555 C CA . PRO A 1 70 ? -2.912 -4.089 19.478 1.00 92.69 70 PRO A CA 1
ATOM 556 C C . PRO A 1 70 ? -2.078 -4.732 20.596 1.00 92.69 70 PRO A C 1
ATOM 558 O O . PRO A 1 70 ? -2.360 -5.854 20.989 1.00 92.69 70 PRO A O 1
ATOM 561 N N . ASP A 1 71 ? -1.110 -4.007 21.161 1.00 92.50 71 ASP A N 1
ATOM 562 C CA . ASP A 1 71 ? -0.304 -4.425 22.313 1.00 92.50 71 ASP A CA 1
ATOM 563 C C . ASP A 1 71 ? -1.112 -4.639 23.607 1.00 92.50 71 ASP A C 1
ATOM 565 O O . ASP A 1 71 ? -0.628 -5.294 24.525 1.00 92.50 71 ASP A O 1
ATOM 569 N N . LEU A 1 72 ? -2.334 -4.102 23.689 1.00 93.19 72 LEU A N 1
ATOM 570 C CA . LEU A 1 72 ? -3.220 -4.245 24.849 1.00 93.19 72 LEU A CA 1
ATOM 571 C C . LEU A 1 72 ? -4.273 -5.350 24.677 1.00 93.19 72 LEU A C 1
ATOM 573 O O . LEU A 1 72 ? -5.080 -5.554 25.580 1.00 93.19 72 LEU A O 1
ATOM 577 N N . ILE A 1 73 ? -4.301 -6.041 23.531 1.00 91.56 73 ILE A N 1
ATOM 578 C CA . ILE A 1 73 ? -5.347 -7.025 23.206 1.00 91.56 73 ILE A CA 1
ATOM 579 C C . ILE A 1 73 ? -5.408 -8.157 24.232 1.00 91.56 73 ILE A C 1
ATOM 581 O O . ILE A 1 73 ? -6.499 -8.507 24.672 1.00 91.56 73 ILE A O 1
ATOM 585 N N . ASP A 1 74 ? -4.251 -8.653 24.663 1.00 89.81 74 ASP A N 1
ATOM 586 C CA . ASP A 1 74 ? -4.137 -9.734 25.647 1.00 89.81 74 ASP A CA 1
ATOM 587 C C . ASP A 1 74 ? -3.946 -9.203 27.083 1.00 89.81 74 ASP A C 1
ATOM 589 O O . ASP A 1 74 ? -3.427 -9.891 27.956 1.00 89.81 74 ASP A O 1
ATOM 593 N N . SER A 1 75 ? -4.307 -7.943 27.351 1.00 91.19 75 SER A N 1
ATOM 594 C CA . SER A 1 75 ? -4.201 -7.331 28.684 1.00 91.19 75 SER A CA 1
ATOM 595 C C . SER A 1 75 ? -5.462 -6.536 29.052 1.00 91.19 75 SER A C 1
ATOM 597 O O . SER A 1 75 ? -5.405 -5.301 29.076 1.00 91.19 75 SER A O 1
ATOM 599 N N . PRO A 1 76 ? -6.587 -7.212 29.361 1.00 85.25 76 PRO A N 1
ATOM 600 C CA . PRO A 1 76 ? -7.877 -6.565 29.626 1.00 85.25 76 PRO A CA 1
ATOM 601 C C . PRO A 1 76 ? -7.824 -5.499 30.731 1.00 85.25 76 PRO A C 1
ATOM 603 O O . PRO A 1 76 ? -8.342 -4.399 30.542 1.00 85.25 76 PRO A O 1
ATOM 606 N N . ASP A 1 77 ? -7.101 -5.759 31.824 1.00 88.31 77 ASP A N 1
ATOM 607 C CA . ASP A 1 77 ? -6.987 -4.820 32.954 1.00 88.31 77 ASP A CA 1
ATOM 608 C C . ASP A 1 77 ? -6.347 -3.488 32.540 1.00 88.31 77 ASP A C 1
ATOM 610 O O . ASP A 1 77 ? -6.768 -2.409 32.952 1.00 88.31 77 ASP A O 1
ATOM 614 N N . ARG A 1 78 ? -5.349 -3.547 31.647 1.00 90.12 78 ARG A N 1
ATOM 615 C CA . ARG A 1 78 ? -4.704 -2.353 31.077 1.00 90.12 78 ARG A CA 1
ATOM 616 C C . ARG A 1 78 ? -5.536 -1.723 29.964 1.00 90.12 78 ARG A C 1
ATOM 618 O O . ARG A 1 78 ? -5.393 -0.535 29.687 1.00 90.12 78 ARG A O 1
ATOM 625 N N . ALA A 1 79 ? -6.390 -2.501 29.304 1.00 89.75 79 ALA A N 1
ATOM 626 C CA . ALA A 1 79 ? -7.268 -1.999 28.261 1.00 89.75 79 ALA A CA 1
ATOM 627 C C . ALA A 1 79 ? -8.384 -1.100 28.812 1.00 89.75 79 ALA A C 1
ATOM 629 O O . ALA A 1 79 ? -8.803 -0.186 28.102 1.00 89.75 79 ALA A O 1
ATOM 630 N N . ALA A 1 80 ? -8.811 -1.292 30.066 1.00 86.69 80 ALA A N 1
ATOM 631 C CA . ALA A 1 80 ? -9.838 -0.472 30.713 1.00 86.69 80 ALA A CA 1
ATOM 632 C C . ALA A 1 80 ? -9.482 1.030 30.744 1.00 86.69 80 ALA A C 1
ATOM 634 O O . ALA A 1 80 ? -10.342 1.886 30.527 1.00 86.69 80 ALA A O 1
ATOM 635 N N . THR A 1 81 ? -8.199 1.361 30.922 1.00 91.62 81 THR A N 1
ATOM 636 C CA . THR A 1 81 ? -7.688 2.745 30.935 1.00 91.62 81 THR A CA 1
ATOM 637 C C . THR A 1 81 ? -7.233 3.238 29.556 1.00 91.62 81 THR A C 1
ATOM 639 O O . THR A 1 81 ? -6.651 4.317 29.431 1.00 91.62 81 THR A O 1
ATOM 642 N N . CYS A 1 82 ? -7.484 2.472 28.487 1.00 94.31 82 CYS A N 1
ATOM 643 C CA . CYS A 1 82 ? -7.055 2.838 27.143 1.00 94.31 82 CYS A CA 1
ATOM 644 C C . CYS A 1 82 ? -7.802 4.092 26.653 1.00 94.31 82 CYS A C 1
ATOM 646 O O . CYS A 1 82 ? -9.025 4.055 26.500 1.00 94.31 82 CYS A O 1
ATOM 648 N N . PRO A 1 83 ? -7.101 5.181 26.286 1.00 94.00 83 PRO A N 1
ATOM 649 C CA . PRO A 1 83 ? -7.760 6.412 25.853 1.00 94.00 83 PRO A CA 1
ATOM 650 C C . PRO A 1 83 ? -8.592 6.212 24.580 1.00 94.00 83 PRO A C 1
ATOM 652 O O . PRO A 1 83 ? -9.635 6.833 24.417 1.00 94.00 83 PRO A O 1
ATOM 655 N N . TYR A 1 84 ? -8.192 5.302 23.685 1.00 93.12 84 TYR A N 1
ATOM 656 C CA . TYR A 1 84 ? -8.967 5.012 22.473 1.00 93.12 84 TYR A CA 1
ATOM 657 C C . TYR A 1 84 ? -10.297 4.302 22.756 1.00 93.12 84 TYR A C 1
ATOM 659 O O . TYR A 1 84 ? -11.245 4.493 21.994 1.00 93.12 84 TYR A O 1
ATOM 667 N N . LEU A 1 85 ? -10.357 3.500 23.829 1.00 92.12 85 LEU A N 1
ATOM 668 C CA . LEU A 1 85 ? -11.603 2.910 24.324 1.00 92.12 85 LEU A CA 1
ATOM 669 C C . LEU A 1 85 ? -12.495 4.008 24.915 1.00 92.12 85 LEU A C 1
ATOM 671 O O . LEU A 1 85 ? -13.645 4.122 24.510 1.00 92.12 85 LEU A O 1
ATOM 675 N N . GLN A 1 86 ? -11.939 4.856 25.787 1.00 92.00 86 GLN A N 1
ATOM 676 C CA . GLN A 1 86 ? -12.667 5.953 26.445 1.00 92.00 86 GLN A CA 1
ATOM 677 C C . GLN A 1 86 ? -13.227 6.984 25.447 1.00 92.00 86 GLN A C 1
ATOM 679 O O . GLN A 1 86 ? -14.300 7.532 25.650 1.00 92.00 86 GLN A O 1
ATOM 684 N N . MET A 1 87 ? -12.525 7.229 24.337 1.00 89.50 87 MET A N 1
ATOM 685 C CA . MET A 1 87 ? -12.987 8.117 23.260 1.00 89.50 87 MET A CA 1
ATOM 686 C C . MET A 1 87 ? -13.894 7.423 22.229 1.00 89.50 87 MET A C 1
ATOM 688 O O . MET A 1 87 ? -14.228 8.040 21.221 1.00 89.50 87 MET A O 1
ATOM 692 N N . HIS A 1 88 ? -14.211 6.134 22.396 1.00 87.50 88 HIS A N 1
ATOM 693 C CA . HIS A 1 88 ? -14.990 5.334 21.436 1.00 87.50 88 HIS A CA 1
ATOM 694 C C . HIS A 1 88 ? -14.440 5.363 19.994 1.00 87.50 88 HIS A C 1
ATOM 696 O O . HIS A 1 88 ? -15.175 5.272 19.014 1.00 87.50 88 HIS A O 1
ATOM 702 N N . THR A 1 89 ? -13.117 5.482 19.845 1.00 86.94 89 THR A N 1
ATOM 703 C CA . THR A 1 89 ? -12.439 5.544 18.529 1.00 86.94 89 THR A CA 1
ATOM 704 C C . THR A 1 89 ? -11.828 4.212 18.104 1.00 86.94 89 THR A C 1
ATOM 706 O O . THR A 1 89 ? -11.280 4.095 17.011 1.00 86.94 89 THR A O 1
ATOM 709 N N . CYS A 1 90 ? -11.902 3.208 18.973 1.00 91.50 90 CYS A N 1
ATOM 710 C CA . CYS A 1 90 ? -11.402 1.861 18.759 1.00 91.50 90 CYS A CA 1
ATOM 711 C C . CYS A 1 90 ? -12.558 0.872 18.962 1.00 91.50 90 CYS A C 1
ATOM 713 O O . CYS A 1 90 ? -13.317 1.039 19.915 1.00 91.50 90 CYS A O 1
ATOM 715 N N . PRO A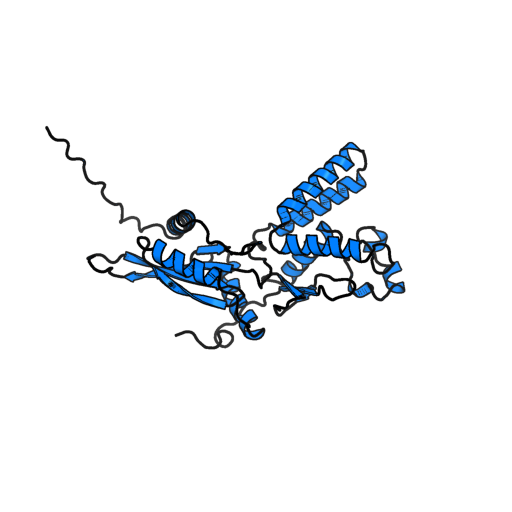 1 91 ? -12.652 -0.198 18.154 1.00 92.81 91 PRO A N 1
ATOM 716 C CA . PRO A 1 91 ? -13.666 -1.242 18.320 1.00 92.81 91 PRO A CA 1
ATOM 717 C C . PRO A 1 91 ? -13.428 -2.106 19.571 1.00 92.81 91 PRO A C 1
ATOM 719 O O . PRO A 1 91 ? -14.238 -2.960 19.899 1.00 92.81 91 PRO A O 1
ATOM 722 N N . ALA A 1 92 ? -12.297 -1.892 20.253 1.00 93.62 92 ALA A N 1
ATOM 723 C CA . ALA A 1 92 ? -11.933 -2.463 21.543 1.00 93.62 92 ALA A CA 1
ATOM 724 C C . ALA A 1 92 ? -12.117 -3.994 21.656 1.00 93.62 92 ALA A C 1
ATOM 726 O O . ALA A 1 92 ? -12.801 -4.480 22.558 1.00 93.62 92 ALA A O 1
ATOM 727 N N . PRO A 1 93 ? -11.445 -4.783 20.788 1.00 94.44 93 PRO A N 1
ATOM 728 C CA . PRO A 1 93 ? -11.495 -6.246 20.857 1.00 94.44 93 PRO A CA 1
ATOM 729 C C . PRO A 1 93 ? -10.943 -6.809 22.177 1.00 94.44 93 PRO A C 1
ATOM 731 O O . PRO A 1 93 ? -11.327 -7.898 22.587 1.00 94.44 93 PRO A O 1
ATOM 734 N N . CYS A 1 94 ? -10.076 -6.054 22.859 1.00 93.00 94 CYS A N 1
ATOM 735 C CA . CYS A 1 94 ? -9.515 -6.370 24.175 1.00 93.00 94 CYS A CA 1
ATOM 736 C C . CYS A 1 94 ? -10.565 -6.558 25.282 1.00 93.00 94 CYS A C 1
ATOM 738 O O . CYS A 1 94 ? -10.318 -7.311 26.217 1.00 93.00 94 CYS A O 1
ATOM 740 N N . VAL A 1 95 ? -11.715 -5.882 25.183 1.00 92.88 95 VAL A N 1
ATOM 741 C CA . VAL A 1 95 ? -12.818 -5.965 26.160 1.00 92.88 95 VAL A CA 1
ATOM 742 C C . VAL A 1 95 ? -14.073 -6.617 25.571 1.00 92.88 95 VAL A C 1
ATOM 744 O O . VAL A 1 95 ? -15.125 -6.606 26.194 1.00 92.88 95 VAL A O 1
ATOM 747 N N . GLY A 1 96 ? -13.974 -7.198 24.370 1.00 91.75 96 GLY A N 1
ATOM 748 C CA . GLY A 1 96 ? -15.078 -7.928 23.740 1.00 91.75 96 GLY A CA 1
ATOM 749 C C . GLY A 1 96 ? -16.146 -7.068 23.053 1.00 91.75 96 GLY A C 1
ATOM 750 O O . GLY A 1 96 ? -17.187 -7.602 22.689 1.00 91.75 96 GLY A O 1
ATOM 751 N N . ASN A 1 97 ? -15.896 -5.774 22.813 1.00 94.00 97 ASN A N 1
ATOM 752 C CA . ASN A 1 97 ? -16.874 -4.864 22.186 1.00 94.00 97 ASN A CA 1
ATOM 753 C C . ASN A 1 97 ? -17.149 -5.144 20.697 1.00 94.00 97 ASN A C 1
ATOM 755 O O . ASN A 1 97 ? -18.087 -4.589 20.130 1.00 94.00 97 ASN A O 1
ATOM 759 N N . ILE A 1 98 ? -16.328 -5.968 20.047 1.00 95.44 98 ILE A N 1
ATOM 760 C CA . ILE A 1 98 ? -16.500 -6.362 18.650 1.00 95.44 98 ILE A CA 1
ATOM 761 C C . ILE A 1 98 ? -16.335 -7.872 18.518 1.00 95.44 98 ILE A C 1
ATOM 763 O O . ILE A 1 98 ? -15.464 -8.475 19.152 1.00 95.44 98 ILE A O 1
ATOM 767 N N . SER A 1 99 ? -17.153 -8.488 17.665 1.00 96.50 99 SER A N 1
ATOM 768 C CA . SER A 1 99 ? -16.996 -9.897 17.326 1.00 96.50 99 SER A CA 1
ATOM 769 C C . SER A 1 99 ? -15.749 -10.107 16.457 1.00 96.50 99 SER A C 1
ATOM 771 O O . SER A 1 99 ? -15.313 -9.230 15.706 1.00 96.50 99 SER A O 1
ATOM 773 N N . ARG A 1 100 ? -15.152 -11.300 16.530 1.00 95.56 100 ARG A N 1
ATOM 774 C CA . ARG A 1 100 ? -14.011 -11.637 15.669 1.00 95.56 100 ARG A CA 1
ATOM 775 C C . ARG A 1 100 ? -14.375 -11.564 14.173 1.00 95.56 100 ARG A C 1
ATOM 777 O O . ARG A 1 100 ? -13.606 -10.943 13.443 1.00 95.56 100 ARG A O 1
ATOM 784 N N . PRO A 1 101 ? -15.511 -12.118 13.699 1.00 97.12 101 PRO A N 1
ATOM 785 C CA . PRO A 1 101 ? -15.911 -11.996 12.295 1.00 97.12 101 PRO A CA 1
ATOM 786 C C . PRO A 1 101 ? -16.044 -10.545 11.811 1.00 97.12 101 PRO A C 1
ATOM 788 O O . PRO A 1 101 ? -15.520 -10.208 10.749 1.00 97.12 101 PRO A O 1
ATOM 791 N N . ASP A 1 102 ? -16.659 -9.664 12.606 1.00 97.00 102 ASP A N 1
ATOM 792 C CA . ASP A 1 102 ? -16.843 -8.258 12.219 1.00 97.00 102 ASP A CA 1
ATOM 793 C C . ASP A 1 102 ? -15.511 -7.514 12.130 1.00 97.00 102 ASP A C 1
ATOM 795 O O . ASP A 1 102 ? -15.284 -6.727 11.208 1.00 97.00 102 ASP A O 1
ATOM 799 N N . TYR A 1 103 ? -14.592 -7.797 13.055 1.00 97.19 103 TYR A N 1
ATOM 800 C CA . TYR A 1 103 ? -13.251 -7.230 12.998 1.00 97.19 103 TYR A CA 1
ATOM 801 C C . TYR A 1 103 ? -12.472 -7.716 11.773 1.00 97.19 103 TYR A C 1
ATOM 803 O O . TYR A 1 103 ? -11.819 -6.914 11.109 1.00 97.19 103 TYR A O 1
ATOM 811 N N . PHE A 1 104 ? -12.572 -9.003 11.425 1.00 97.12 104 PHE A N 1
ATOM 812 C CA . PHE A 1 104 ? -11.961 -9.530 10.202 1.00 97.12 104 PHE A CA 1
ATOM 813 C C . PHE A 1 104 ? -12.531 -8.857 8.945 1.00 97.12 104 PHE A C 1
ATOM 815 O O . PHE A 1 104 ? -11.757 -8.449 8.085 1.00 97.12 104 PHE A O 1
ATOM 822 N N . SER A 1 105 ? -13.843 -8.599 8.890 1.00 96.69 105 SER A N 1
ATOM 823 C CA . SER A 1 105 ? -14.452 -7.823 7.798 1.00 96.69 105 SER A CA 1
ATOM 824 C C . SER A 1 105 ? -13.845 -6.417 7.663 1.00 96.69 105 SER A C 1
ATOM 826 O O . SER A 1 105 ? -13.648 -5.916 6.554 1.00 96.69 105 SER A O 1
ATOM 828 N N . GLN A 1 106 ? -13.506 -5.756 8.776 1.00 96.38 106 GLN A N 1
ATOM 829 C CA . GLN A 1 106 ? -12.807 -4.464 8.744 1.00 96.38 106 GLN A CA 1
ATOM 830 C C . GLN A 1 106 ? -11.351 -4.600 8.280 1.00 96.38 106 GLN A C 1
ATOM 832 O O . GLN A 1 106 ? -10.867 -3.750 7.528 1.00 96.38 106 GLN A O 1
ATOM 837 N N . ILE A 1 107 ? -10.664 -5.669 8.692 1.00 97.44 107 ILE A N 1
ATOM 838 C CA . ILE A 1 107 ? -9.301 -5.981 8.250 1.00 97.44 107 ILE A CA 1
ATOM 839 C C . ILE A 1 107 ? -9.252 -6.217 6.742 1.00 97.44 107 ILE A C 1
ATOM 841 O O . ILE A 1 107 ? -8.390 -5.637 6.084 1.00 97.44 107 ILE A O 1
ATOM 845 N N . ASP A 1 108 ? -10.192 -6.971 6.180 1.00 95.50 108 ASP A N 1
ATOM 846 C CA . ASP A 1 108 ? -10.243 -7.242 4.741 1.00 95.50 108 ASP A CA 1
ATOM 847 C C . ASP A 1 108 ? -10.415 -5.952 3.933 1.00 95.50 108 ASP A C 1
ATOM 849 O O . ASP A 1 108 ? -9.700 -5.719 2.954 1.00 95.50 108 ASP A O 1
ATOM 853 N N . LYS A 1 109 ? -11.289 -5.048 4.397 1.00 95.69 109 LYS A N 1
ATOM 854 C CA . LYS A 1 109 ? -11.465 -3.718 3.791 1.00 95.69 109 LYS A CA 1
ATOM 855 C C . LYS A 1 109 ? -10.180 -2.891 3.867 1.00 95.69 109 LYS A C 1
ATOM 857 O O . LYS A 1 109 ? -9.793 -2.274 2.875 1.00 95.69 109 LYS A O 1
ATOM 862 N N . ALA A 1 110 ? -9.488 -2.909 5.009 1.00 96.50 110 ALA A N 1
ATOM 863 C CA . ALA A 1 110 ? -8.228 -2.191 5.187 1.00 96.50 110 ALA A CA 1
ATOM 864 C C . ALA A 1 110 ? -7.098 -2.754 4.311 1.00 96.50 110 ALA A C 1
ATOM 866 O O . ALA A 1 110 ? -6.344 -1.985 3.720 1.00 96.50 110 ALA A O 1
ATOM 867 N N . VAL A 1 111 ? -6.995 -4.080 4.190 1.00 95.12 111 VAL A N 1
ATOM 868 C CA . VAL A 1 111 ? -6.029 -4.775 3.324 1.00 95.12 111 VAL A CA 1
ATOM 869 C C . VAL A 1 111 ? -6.299 -4.467 1.852 1.00 95.12 111 VAL A C 1
ATOM 871 O O . VAL A 1 111 ? -5.371 -4.132 1.119 1.00 95.12 111 VAL A O 1
ATOM 874 N N . SER A 1 112 ? -7.563 -4.517 1.430 1.00 92.62 112 SER A N 1
ATOM 875 C CA . SER A 1 112 ? -8.001 -4.158 0.076 1.00 92.62 112 SER A CA 1
ATOM 876 C C . SER A 1 112 ? -7.680 -2.692 -0.246 1.00 92.62 112 SER A C 1
ATOM 878 O O . SER A 1 112 ? -7.076 -2.395 -1.278 1.00 92.62 112 SER A O 1
ATOM 880 N N . ALA A 1 113 ? -7.971 -1.768 0.673 1.00 92.88 113 ALA A N 1
ATOM 881 C CA . ALA A 1 113 ? -7.637 -0.356 0.503 1.00 92.88 113 ALA A CA 1
ATOM 882 C C . ALA A 1 113 ? -6.125 -0.096 0.468 1.00 92.88 113 ALA A C 1
ATOM 884 O O . ALA A 1 113 ? -5.672 0.711 -0.341 1.00 92.88 113 ALA A O 1
ATOM 885 N N . ALA A 1 114 ? -5.345 -0.804 1.291 1.00 92.69 114 ALA A N 1
ATOM 886 C CA . ALA A 1 114 ? -3.885 -0.742 1.265 1.00 92.69 114 ALA A CA 1
ATOM 887 C C . ALA A 1 114 ? -3.280 -1.302 -0.038 1.00 92.69 114 ALA A C 1
ATOM 889 O O . ALA A 1 114 ? -2.169 -0.935 -0.420 1.00 92.69 114 ALA A O 1
ATOM 890 N N . GLY A 1 115 ? -4.014 -2.185 -0.723 1.00 86.06 115 GLY A N 1
ATOM 891 C CA . GLY A 1 115 ? -3.656 -2.732 -2.029 1.00 86.06 115 GLY A CA 1
ATOM 892 C C . GLY A 1 115 ? -3.862 -1.770 -3.202 1.00 86.06 115 GLY A C 1
ATOM 893 O O . GLY A 1 115 ? -3.156 -1.914 -4.191 1.00 86.06 115 GLY A O 1
ATOM 894 N N . GLY A 1 116 ? -4.740 -0.769 -3.068 1.00 84.25 116 GLY A N 1
ATOM 895 C CA . GLY A 1 116 ? -5.097 0.157 -4.155 1.00 84.25 116 GLY A CA 1
ATOM 896 C C . GLY A 1 116 ? -6.597 0.448 -4.256 1.00 84.25 116 GLY A C 1
ATOM 897 O O . GLY A 1 116 ? -7.000 1.493 -4.767 1.00 84.25 116 GLY A O 1
ATOM 898 N N . GLN A 1 117 ? -7.443 -0.394 -3.658 1.00 84.06 117 GLN A N 1
ATOM 899 C CA . GLN A 1 117 ? -8.903 -0.348 -3.810 1.00 84.06 117 GLN A CA 1
ATOM 900 C C . GLN A 1 117 ? -9.591 0.605 -2.814 1.00 84.06 117 GLN A C 1
ATOM 902 O O . GLN A 1 117 ? -10.686 0.344 -2.325 1.00 84.06 117 GLN A O 1
ATOM 907 N N . GLY A 1 118 ? -8.953 1.727 -2.469 1.00 83.69 118 GLY A N 1
ATOM 908 C CA . GLY A 1 118 ? -9.477 2.680 -1.481 1.00 83.69 118 GLY A CA 1
ATOM 909 C C . GLY A 1 118 ? -10.709 3.469 -1.949 1.00 83.69 118 GLY A C 1
ATOM 910 O O . GLY A 1 118 ? -11.535 3.869 -1.128 1.00 83.69 118 GLY A O 1
ATOM 911 N N . ALA A 1 119 ? -10.844 3.693 -3.262 1.00 85.38 119 ALA A N 1
ATOM 912 C CA . ALA A 1 119 ? -11.859 4.580 -3.837 1.00 85.38 119 ALA A CA 1
ATOM 913 C C . ALA A 1 119 ? -13.296 4.115 -3.546 1.00 85.38 119 ALA A C 1
ATOM 915 O O . ALA A 1 119 ? -14.099 4.896 -3.041 1.00 85.38 119 ALA A O 1
ATOM 916 N N . GLN A 1 120 ? -13.580 2.823 -3.740 1.00 87.31 120 GLN A N 1
ATOM 917 C CA . GLN A 1 120 ? -14.906 2.245 -3.483 1.00 87.31 120 GLN A CA 1
ATOM 918 C C . GLN A 1 120 ? -15.360 2.401 -2.021 1.00 87.31 120 GLN A C 1
ATOM 920 O O . GLN A 1 120 ? -16.552 2.525 -1.740 1.00 87.31 120 GLN A O 1
ATOM 925 N N . TYR A 1 121 ? -14.419 2.407 -1.071 1.00 92.31 121 TYR A N 1
ATOM 926 C CA . TYR A 1 121 ? -14.733 2.597 0.345 1.00 92.31 121 TYR A CA 1
ATOM 927 C C . TYR A 1 121 ? -15.006 4.063 0.672 1.00 92.31 121 TYR A C 1
ATOM 929 O O . TYR A 1 121 ? -15.866 4.343 1.504 1.00 92.31 121 TYR A O 1
ATOM 937 N N . ALA A 1 122 ? -14.319 4.994 0.005 1.00 92.81 122 ALA A N 1
ATOM 938 C CA . ALA A 1 122 ? -14.557 6.420 0.189 1.00 92.81 122 ALA A CA 1
ATOM 939 C C . ALA A 1 122 ? -15.989 6.803 -0.214 1.00 92.81 122 ALA A C 1
ATOM 941 O O . ALA A 1 122 ? -16.650 7.535 0.517 1.00 92.81 122 ALA A O 1
ATOM 942 N N . ASP A 1 123 ? -16.503 6.267 -1.321 1.00 92.31 123 ASP A N 1
ATOM 943 C CA . ASP A 1 123 ? -17.867 6.574 -1.765 1.00 92.31 123 ASP A CA 1
ATOM 944 C C . ASP A 1 123 ? -18.925 6.048 -0.791 1.00 92.31 123 ASP A C 1
ATOM 946 O O . ASP A 1 123 ? -19.848 6.777 -0.427 1.00 92.31 123 ASP A O 1
ATOM 950 N N . ARG A 1 124 ? -18.744 4.824 -0.278 1.00 93.31 124 ARG A N 1
ATOM 951 C CA . ARG A 1 124 ? -19.632 4.252 0.747 1.00 93.31 124 ARG A CA 1
ATOM 952 C C . ARG A 1 124 ? -19.632 5.077 2.031 1.00 93.31 124 ARG A C 1
ATOM 954 O O . ARG A 1 124 ? -20.698 5.469 2.492 1.00 93.31 124 ARG A O 1
ATOM 961 N N . ILE A 1 125 ? -18.453 5.411 2.560 1.00 94.31 125 ILE A N 1
ATOM 962 C CA . ILE A 1 125 ? -18.334 6.210 3.790 1.00 94.31 125 ILE A CA 1
ATOM 963 C C . ILE A 1 125 ? -18.937 7.605 3.588 1.00 94.31 125 ILE A C 1
ATOM 965 O O . ILE A 1 125 ? -19.560 8.142 4.502 1.00 94.31 125 ILE A O 1
ATOM 969 N N . ARG A 1 126 ? -18.788 8.202 2.398 1.00 96.19 126 ARG A N 1
ATOM 970 C CA . ARG A 1 126 ? -19.404 9.496 2.081 1.00 96.19 126 ARG A CA 1
ATOM 971 C C . ARG A 1 126 ? -20.925 9.410 2.104 1.00 96.19 126 ARG A C 1
ATOM 973 O O . ARG A 1 126 ? -21.556 10.281 2.694 1.00 96.19 126 ARG A O 1
ATOM 980 N N . ASN A 1 127 ? -21.501 8.364 1.521 1.00 96.06 127 ASN A N 1
ATOM 981 C CA . ASN A 1 127 ? -22.947 8.164 1.529 1.00 96.06 127 ASN A CA 1
ATOM 982 C C . ASN A 1 127 ? -23.479 7.928 2.952 1.00 96.06 127 ASN A C 1
ATOM 984 O O . ASN A 1 127 ? -24.422 8.604 3.354 1.00 96.06 127 ASN A O 1
ATOM 988 N N . GLU A 1 128 ? -22.832 7.056 3.736 1.00 95.31 128 GLU A N 1
ATOM 989 C CA . GLU A 1 128 ? -23.157 6.822 5.156 1.00 95.31 128 GLU A CA 1
ATOM 990 C C . GLU A 1 128 ? -23.101 8.131 5.962 1.00 95.31 128 GLU A C 1
ATOM 992 O O . GLU A 1 128 ? -24.038 8.483 6.676 1.00 95.31 128 GLU A O 1
ATOM 997 N N . MET A 1 129 ? -22.030 8.913 5.793 1.00 97.00 129 MET A N 1
ATOM 998 C CA . MET A 1 129 ? -21.862 10.214 6.444 1.00 97.00 129 MET A CA 1
ATOM 999 C C . MET A 1 129 ? -23.009 11.180 6.114 1.00 97.00 129 MET A C 1
ATOM 1001 O O . MET A 1 129 ? -23.530 11.839 7.015 1.00 97.00 129 MET A O 1
ATOM 1005 N N . MET A 1 130 ? -23.397 11.279 4.839 1.00 97.44 130 MET A N 1
ATOM 1006 C CA . MET A 1 130 ? -24.482 12.162 4.398 1.00 97.44 130 MET A CA 1
ATOM 1007 C C . MET A 1 130 ? -25.842 11.710 4.940 1.00 97.44 130 MET A C 1
ATOM 1009 O O . MET A 1 130 ? -26.645 12.554 5.334 1.00 97.44 130 MET A O 1
ATOM 1013 N N . GLN A 1 131 ? -26.086 10.398 5.021 1.00 97.50 131 GLN A N 1
ATOM 1014 C CA . GLN A 1 131 ? -27.295 9.839 5.634 1.00 97.50 131 GLN A CA 1
ATOM 1015 C C . GLN A 1 131 ? -27.373 10.171 7.129 1.00 97.50 131 GLN A C 1
ATOM 1017 O O . GLN A 1 131 ? -28.402 10.663 7.590 1.00 97.50 131 GLN A O 1
ATOM 1022 N N . HIS A 1 132 ? -26.278 9.992 7.875 1.00 97.50 132 HIS A N 1
ATOM 1023 C CA . HIS A 1 132 ? -26.207 10.390 9.284 1.00 97.50 132 HIS A CA 1
ATOM 1024 C C . HIS A 1 132 ? -26.452 11.893 9.467 1.00 97.50 132 HIS A C 1
ATOM 1026 O O . HIS A 1 132 ? -27.202 12.292 10.357 1.00 97.50 132 HIS A O 1
ATOM 1032 N N . ALA A 1 133 ? -25.878 12.734 8.600 1.00 96.81 133 ALA A N 1
ATOM 1033 C CA . ALA A 1 133 ? -26.097 14.178 8.641 1.00 96.81 133 ALA A CA 1
ATOM 1034 C C . ALA A 1 133 ? -27.568 14.550 8.380 1.00 96.81 133 ALA A C 1
ATOM 1036 O O . ALA A 1 133 ? -28.135 15.348 9.126 1.00 96.81 133 ALA A O 1
ATOM 1037 N N . ALA A 1 134 ? -28.206 13.935 7.376 1.00 97.00 134 ALA A N 1
ATOM 1038 C CA . ALA A 1 134 ? -29.627 14.129 7.082 1.00 97.00 134 ALA A CA 1
ATOM 1039 C C . ALA A 1 134 ? -30.525 13.672 8.246 1.00 97.00 134 ALA A C 1
ATOM 1041 O O . ALA A 1 134 ? -31.500 14.340 8.583 1.00 97.00 134 ALA A O 1
ATOM 1042 N N . GLY A 1 135 ? -30.145 12.581 8.917 1.00 97.62 135 GLY A N 1
ATOM 1043 C CA . GLY A 1 135 ? -30.786 12.082 10.134 1.00 97.62 135 GLY A CA 1
ATOM 1044 C C . GLY A 1 135 ? -30.447 12.858 11.414 1.00 97.62 135 GLY A C 1
ATOM 1045 O O . GLY A 1 135 ? -30.809 12.399 12.493 1.00 97.62 135 GLY A O 1
ATOM 1046 N N . LYS A 1 136 ? -29.745 14.002 11.330 1.00 96.75 136 LYS A N 1
ATOM 1047 C CA . LYS A 1 136 ? -29.285 14.825 12.473 1.00 96.75 136 LYS A CA 1
ATOM 1048 C C . LYS A 1 136 ? -28.369 14.088 13.468 1.00 96.75 136 LYS A C 1
ATOM 1050 O O . LYS A 1 136 ? -28.206 14.514 14.608 1.00 96.75 136 LYS A O 1
ATOM 1055 N N . GLN A 1 137 ? -27.719 13.009 13.037 1.00 96.44 137 GLN A N 1
ATOM 1056 C CA . GLN A 1 137 ? -26.733 12.245 13.808 1.00 96.44 137 GLN A CA 1
ATOM 1057 C C . GLN A 1 137 ? -25.328 12.827 13.582 1.00 96.44 137 GLN A C 1
ATOM 1059 O O . GLN A 1 137 ? -24.478 12.239 12.907 1.00 96.44 137 GLN A O 1
ATOM 1064 N N . PHE A 1 138 ? -25.081 14.026 14.116 1.00 94.31 138 PHE A N 1
ATOM 1065 C CA . PHE A 1 138 ? -23.876 14.802 13.798 1.00 94.31 138 PHE A CA 1
ATOM 1066 C C . PHE A 1 138 ? -22.564 14.146 14.249 1.00 94.31 138 PHE A C 1
ATOM 1068 O O . PHE A 1 138 ? -21.559 14.277 13.552 1.00 94.31 138 PHE A O 1
ATOM 1075 N N . GLU A 1 139 ? -22.558 13.398 15.354 1.00 92.69 139 GLU A N 1
ATOM 1076 C CA . GLU A 1 139 ? -21.365 12.670 15.816 1.00 92.69 139 GLU A CA 1
ATOM 1077 C C . GLU A 1 139 ? -20.965 11.554 14.843 1.00 92.69 139 GLU A C 1
ATOM 1079 O O . GLU A 1 139 ? -19.799 11.446 14.456 1.00 92.69 139 GLU A O 1
ATOM 1084 N N . ALA A 1 140 ? -21.941 10.773 14.371 1.00 93.00 140 ALA A N 1
ATOM 1085 C CA . ALA A 1 140 ? -21.717 9.731 13.372 1.00 93.00 140 ALA A CA 1
ATOM 1086 C C . ALA A 1 140 ? -21.253 10.331 12.033 1.00 93.00 140 ALA A C 1
ATOM 1088 O O . ALA A 1 140 ? -20.309 9.833 11.414 1.00 93.00 140 ALA A O 1
ATOM 1089 N N . ALA A 1 141 ? -21.839 11.460 11.620 1.00 96.19 141 ALA A N 1
ATOM 1090 C CA . ALA A 1 141 ? -21.382 12.195 10.443 1.00 96.19 141 ALA A CA 1
ATOM 1091 C C . ALA A 1 141 ? -19.937 12.715 10.614 1.00 96.19 141 ALA A C 1
ATOM 1093 O O . ALA A 1 141 ? -19.107 12.577 9.713 1.00 96.19 141 ALA A O 1
ATOM 1094 N N . ALA A 1 142 ? -19.582 13.254 11.782 1.00 95.12 142 ALA A N 1
ATOM 1095 C CA . ALA A 1 142 ? -18.219 13.699 12.073 1.00 95.12 142 ALA A CA 1
ATOM 1096 C C . ALA A 1 142 ? -17.212 12.534 12.048 1.00 95.12 142 ALA A C 1
ATOM 1098 O O . ALA A 1 142 ? -16.112 12.676 11.500 1.00 95.12 142 ALA A O 1
ATOM 1099 N N . ALA A 1 143 ? -17.594 11.361 12.564 1.00 93.19 143 ALA A N 1
ATOM 1100 C CA . ALA A 1 143 ? -16.795 10.143 12.465 1.00 93.19 143 ALA A CA 1
ATOM 1101 C C . ALA A 1 143 ? -16.591 9.713 11.000 1.00 93.19 143 ALA A C 1
ATOM 1103 O O . ALA A 1 143 ? -15.460 9.424 10.599 1.00 93.19 143 ALA A O 1
ATOM 1104 N N . GLY A 1 144 ? -17.642 9.753 10.173 1.00 95.69 144 GLY A N 1
ATOM 1105 C CA . GLY A 1 144 ? -17.553 9.520 8.727 1.00 95.69 144 GLY A CA 1
ATOM 1106 C C . GLY A 1 144 ? -16.580 10.480 8.033 1.00 95.69 144 GLY A C 1
ATOM 1107 O O . GLY A 1 144 ? -15.684 10.043 7.307 1.00 95.69 144 GLY A O 1
ATOM 1108 N N . LYS A 1 145 ? -16.658 11.780 8.343 1.00 96.81 145 LYS A N 1
ATOM 1109 C CA . LYS A 1 145 ? -15.731 12.803 7.829 1.00 96.81 145 LYS A CA 1
ATOM 1110 C C . LYS A 1 145 ? -14.276 12.504 8.201 1.00 96.81 145 LYS A C 1
ATOM 1112 O O . LYS A 1 145 ? -13.386 12.613 7.356 1.00 96.81 145 LYS A O 1
ATOM 1117 N N . LYS A 1 146 ? -14.021 12.087 9.446 1.00 96.00 146 LYS A N 1
ATOM 1118 C CA . LYS A 1 146 ? -12.681 11.694 9.918 1.00 96.00 146 LYS A CA 1
ATOM 1119 C C . LYS A 1 146 ? -12.149 10.472 9.164 1.00 96.00 146 LYS A C 1
ATOM 1121 O O . LYS A 1 146 ? -10.976 10.450 8.790 1.00 96.00 146 LYS A O 1
ATOM 1126 N N . ARG A 1 147 ? -13.002 9.476 8.907 1.00 96.00 147 ARG A N 1
ATOM 1127 C CA . ARG A 1 147 ? -12.653 8.273 8.132 1.00 96.00 147 ARG A CA 1
ATOM 1128 C C . ARG A 1 147 ? -12.318 8.609 6.676 1.00 96.00 147 ARG A C 1
ATOM 1130 O O . ARG A 1 147 ? -11.323 8.103 6.165 1.00 96.00 147 ARG A O 1
ATOM 1137 N N . LEU A 1 148 ? -13.079 9.505 6.039 1.00 96.75 148 LEU A N 1
ATOM 1138 C CA . LEU A 1 148 ? -12.782 10.001 4.686 1.00 96.75 148 LEU A CA 1
ATOM 1139 C C . LEU A 1 148 ? -11.438 10.723 4.620 1.00 96.75 148 LEU A C 1
ATOM 1141 O O . LEU A 1 148 ? -10.611 10.393 3.775 1.00 96.75 148 LEU A O 1
ATOM 1145 N N . ALA A 1 149 ? -11.189 11.648 5.550 1.00 96.88 149 ALA A N 1
ATOM 1146 C CA . ALA A 1 149 ? -9.917 12.360 5.611 1.00 96.88 149 ALA A CA 1
ATOM 1147 C C . ALA A 1 149 ? -8.735 11.390 5.777 1.00 96.88 149 ALA A C 1
ATOM 1149 O O . ALA A 1 149 ? -7.696 11.566 5.145 1.00 96.88 149 ALA A O 1
ATOM 1150 N N . ALA A 1 150 ? -8.902 10.337 6.583 1.00 96.50 150 ALA A N 1
ATOM 1151 C CA . ALA A 1 150 ? -7.896 9.294 6.742 1.00 96.50 150 ALA A CA 1
ATOM 1152 C C . ALA A 1 150 ? -7.675 8.480 5.454 1.00 96.50 150 ALA A C 1
ATOM 1154 O O . ALA A 1 150 ? -6.530 8.190 5.119 1.00 96.50 150 ALA A O 1
ATOM 1155 N N . LEU A 1 151 ? -8.730 8.154 4.702 1.00 95.00 151 LEU A N 1
ATOM 1156 C CA . LEU A 1 151 ? -8.597 7.508 3.391 1.00 95.00 151 LEU A CA 1
ATOM 1157 C C . LEU A 1 151 ? -7.875 8.386 2.369 1.00 95.00 151 LEU A C 1
ATOM 1159 O O . LEU A 1 151 ? -7.045 7.887 1.612 1.00 95.00 151 LEU A O 1
ATOM 1163 N N . ASP A 1 152 ? -8.154 9.687 2.354 1.00 94.06 152 ASP A N 1
ATOM 1164 C CA . ASP A 1 152 ? -7.506 10.612 1.426 1.00 94.06 152 ASP A CA 1
ATOM 1165 C C . ASP A 1 152 ? -6.006 10.774 1.715 1.00 94.06 152 ASP A C 1
ATOM 1167 O O . ASP A 1 152 ? -5.224 10.977 0.784 1.00 94.06 152 ASP A O 1
ATOM 1171 N N . LEU A 1 153 ? -5.560 10.578 2.966 1.00 94.50 153 LEU A N 1
ATOM 1172 C CA . LEU A 1 153 ? -4.127 10.494 3.282 1.00 94.50 153 LEU A CA 1
ATOM 1173 C C . LEU A 1 153 ? -3.429 9.383 2.492 1.00 94.50 153 LEU A C 1
ATOM 1175 O O . LEU A 1 153 ? -2.290 9.583 2.080 1.00 94.50 153 LEU A O 1
ATOM 1179 N N . LEU A 1 154 ? -4.095 8.249 2.249 1.00 92.81 154 LEU A N 1
ATOM 1180 C CA . LEU A 1 154 ? -3.520 7.110 1.523 1.00 92.81 154 LEU A CA 1
ATOM 1181 C C . LEU A 1 154 ? -3.273 7.419 0.037 1.00 92.81 154 LEU A C 1
ATOM 1183 O O . LEU A 1 154 ? -2.497 6.718 -0.603 1.00 92.81 154 LEU A O 1
ATOM 1187 N N . LYS A 1 155 ? -3.906 8.467 -0.510 1.00 90.38 155 LYS A N 1
ATOM 1188 C CA . LYS A 1 155 ? -3.782 8.887 -1.918 1.00 90.38 155 LYS A CA 1
ATOM 1189 C C . LYS A 1 155 ? -2.653 9.888 -2.160 1.00 90.38 155 LYS A C 1
ATOM 1191 O O . LYS A 1 155 ? -2.430 10.299 -3.298 1.00 90.38 155 LYS A O 1
ATOM 1196 N N . ARG A 1 156 ? -1.961 10.331 -1.106 1.00 91.62 156 ARG A N 1
ATOM 1197 C CA . ARG A 1 156 ? -0.846 11.277 -1.239 1.00 91.62 156 ARG A CA 1
ATOM 1198 C C . ARG A 1 156 ? 0.254 10.695 -2.122 1.00 91.62 156 ARG A C 1
ATOM 1200 O O . ARG A 1 156 ? 0.506 9.493 -2.109 1.00 91.62 156 ARG A O 1
ATOM 1207 N N . SER A 1 157 ? 0.952 11.571 -2.842 1.00 88.12 157 SER A N 1
ATOM 1208 C CA . SER A 1 157 ? 2.024 11.196 -3.774 1.00 88.12 157 SER A CA 1
ATOM 1209 C C . SER A 1 157 ? 3.126 10.351 -3.124 1.00 88.12 157 SER A C 1
ATOM 1211 O O . SER A 1 157 ? 3.672 9.463 -3.771 1.00 88.12 157 SER A O 1
ATOM 1213 N N . GLU A 1 158 ? 3.400 10.558 -1.832 1.00 88.56 158 GLU A N 1
ATOM 1214 C CA . GLU A 1 158 ? 4.355 9.763 -1.046 1.00 88.56 158 GLU A CA 1
ATOM 1215 C C . GLU A 1 158 ? 3.983 8.268 -0.932 1.00 88.56 158 GLU A C 1
ATOM 1217 O O . GLU A 1 158 ? 4.869 7.436 -0.741 1.00 88.56 158 GLU A O 1
ATOM 1222 N N . TYR A 1 159 ? 2.703 7.914 -1.100 1.00 91.19 159 TYR A N 1
ATOM 1223 C CA . TYR A 1 159 ? 2.189 6.538 -1.067 1.00 91.19 159 TYR A CA 1
ATOM 1224 C C . TYR A 1 159 ? 1.821 5.996 -2.453 1.00 91.19 159 TYR A C 1
ATOM 1226 O O . TYR A 1 159 ? 1.271 4.902 -2.560 1.00 91.19 159 TYR A O 1
ATOM 1234 N N . ARG A 1 160 ? 2.135 6.726 -3.534 1.00 87.50 160 ARG A N 1
ATOM 1235 C CA . ARG A 1 160 ? 1.817 6.325 -4.919 1.00 87.50 160 ARG A CA 1
ATOM 1236 C C . ARG A 1 160 ? 2.292 4.908 -5.247 1.00 87.50 160 ARG A C 1
ATOM 1238 O O . ARG A 1 160 ? 1.600 4.181 -5.947 1.00 87.50 160 ARG A O 1
ATOM 1245 N N . TRP A 1 161 ? 3.458 4.532 -4.727 1.00 88.00 161 TRP A N 1
ATOM 1246 C CA . TRP A 1 161 ? 4.107 3.241 -4.970 1.00 88.00 161 TRP A CA 1
ATOM 1247 C C . TRP A 1 161 ? 3.747 2.168 -3.939 1.00 88.00 161 TRP A C 1
ATOM 1249 O O . TRP A 1 161 ? 4.300 1.073 -3.976 1.00 88.00 161 TRP A O 1
ATOM 1259 N N . THR A 1 162 ? 2.866 2.475 -2.984 1.00 91.00 162 THR A N 1
ATOM 1260 C CA . THR A 1 162 ? 2.479 1.536 -1.935 1.00 91.00 162 THR A CA 1
ATOM 1261 C C . THR A 1 162 ? 1.502 0.507 -2.492 1.00 91.00 162 THR A C 1
ATOM 1263 O O . THR A 1 162 ? 0.368 0.827 -2.850 1.00 91.00 162 THR A O 1
ATOM 1266 N N . ARG A 1 163 ? 1.948 -0.748 -2.537 1.00 90.94 163 ARG A N 1
ATOM 1267 C CA . ARG A 1 163 ? 1.142 -1.927 -2.887 1.00 90.94 163 ARG A CA 1
ATOM 1268 C C . ARG A 1 163 ? 1.482 -3.072 -1.951 1.00 90.94 163 ARG A C 1
ATOM 1270 O O . ARG A 1 163 ? 2.495 -3.015 -1.252 1.00 90.94 163 ARG A O 1
ATOM 1277 N N . ASP A 1 164 ? 0.673 -4.130 -1.978 1.00 90.81 164 ASP A N 1
ATOM 1278 C CA . ASP A 1 164 ? 1.145 -5.445 -1.536 1.00 90.81 164 ASP A CA 1
ATOM 1279 C C . ASP A 1 164 ? 2.409 -5.782 -2.348 1.00 90.81 164 ASP A C 1
ATOM 1281 O O . ASP A 1 164 ? 2.370 -5.791 -3.578 1.00 90.81 164 ASP A O 1
ATOM 1285 N N . ILE A 1 165 ? 3.536 -6.032 -1.676 1.00 89.06 165 ILE A N 1
ATOM 1286 C CA . ILE A 1 165 ? 4.832 -6.302 -2.315 1.00 89.06 165 ILE A CA 1
ATOM 1287 C C . ILE A 1 165 ? 4.736 -7.485 -3.285 1.00 89.06 165 ILE A C 1
ATOM 1289 O O . ILE A 1 165 ? 5.390 -7.476 -4.326 1.00 89.06 165 ILE A O 1
ATOM 1293 N N . SER A 1 166 ? 3.880 -8.471 -2.996 1.00 85.38 166 SER A N 1
ATOM 1294 C CA . SER A 1 166 ? 3.645 -9.596 -3.906 1.00 85.38 166 SER A CA 1
ATOM 1295 C C . SER A 1 166 ? 2.981 -9.166 -5.220 1.00 85.38 166 SER A C 1
ATOM 1297 O O . SER A 1 166 ? 3.238 -9.780 -6.256 1.00 85.38 166 SER A O 1
ATOM 1299 N N . LYS A 1 167 ? 2.181 -8.089 -5.199 1.00 86.44 167 LYS A N 1
ATOM 1300 C CA . LYS A 1 167 ? 1.463 -7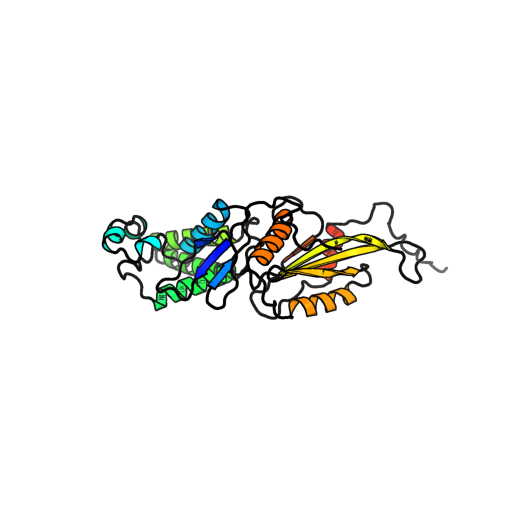.506 -6.345 1.00 86.44 167 LYS A CA 1
ATOM 1301 C C . LYS A 1 167 ? 2.201 -6.348 -7.022 1.00 86.44 167 LYS A C 1
ATOM 1303 O O . LYS A 1 167 ? 1.851 -6.003 -8.148 1.00 86.44 167 LYS A O 1
ATOM 1308 N N . LEU A 1 168 ? 3.219 -5.784 -6.374 1.00 88.25 168 LEU A N 1
ATOM 1309 C CA . LEU A 1 168 ? 3.977 -4.640 -6.875 1.00 88.25 168 LEU A CA 1
ATOM 1310 C C . LEU A 1 168 ? 4.610 -4.947 -8.243 1.00 88.25 168 LEU A C 1
ATOM 1312 O O . LEU A 1 168 ? 5.326 -5.945 -8.407 1.00 88.25 168 LEU A O 1
ATOM 1316 N N . ALA A 1 169 ? 4.340 -4.071 -9.210 1.00 90.31 169 ALA A N 1
ATOM 1317 C CA . ALA A 1 169 ? 4.951 -4.050 -10.530 1.00 90.31 169 ALA A CA 1
ATOM 1318 C C . ALA A 1 169 ? 5.173 -2.602 -10.983 1.00 90.31 169 ALA A C 1
ATOM 1320 O O . ALA A 1 169 ? 4.225 -1.830 -11.088 1.00 90.31 169 ALA A O 1
ATOM 1321 N N . ILE A 1 170 ? 6.417 -2.233 -11.271 1.00 91.50 170 ILE A N 1
ATOM 1322 C CA . ILE A 1 170 ? 6.776 -0.891 -11.732 1.00 91.50 170 ILE A CA 1
ATOM 1323 C C . ILE A 1 170 ? 7.623 -1.025 -12.990 1.00 91.50 170 ILE A C 1
ATOM 1325 O O . ILE A 1 170 ? 8.661 -1.681 -12.973 1.00 91.50 170 ILE A O 1
ATOM 1329 N N . LEU A 1 171 ? 7.181 -0.390 -14.068 1.00 93.12 171 LEU A N 1
ATOM 1330 C CA . LEU A 1 171 ? 7.924 -0.288 -15.314 1.00 93.12 171 LEU A CA 1
ATOM 1331 C C . LEU A 1 171 ? 8.829 0.941 -15.257 1.00 93.12 171 LEU A C 1
ATOM 1333 O O . LEU A 1 171 ? 8.360 2.045 -14.973 1.00 93.12 171 LEU A O 1
ATOM 1337 N N . HIS A 1 172 ? 10.109 0.749 -15.547 1.00 94.12 172 HIS A N 1
ATOM 1338 C CA . HIS A 1 172 ? 11.080 1.819 -15.696 1.00 94.12 172 HIS A CA 1
ATOM 1339 C C . HIS A 1 172 ? 11.598 1.866 -17.132 1.00 94.12 172 HIS A C 1
ATOM 1341 O O . HIS A 1 172 ? 11.960 0.835 -17.695 1.00 94.12 172 HIS A O 1
ATOM 1347 N N . ILE A 1 173 ? 11.631 3.064 -17.715 1.00 94.50 173 ILE A N 1
ATOM 1348 C CA . ILE A 1 173 ? 12.157 3.307 -19.060 1.00 94.50 173 ILE A CA 1
ATOM 1349 C C . ILE A 1 173 ? 13.135 4.475 -18.990 1.00 94.50 173 ILE A C 1
ATOM 1351 O O . ILE A 1 173 ? 12.777 5.543 -18.489 1.00 94.50 173 ILE A O 1
ATOM 1355 N N . ASP A 1 174 ? 14.339 4.303 -19.528 1.00 94.50 174 ASP A N 1
ATOM 1356 C CA . ASP A 1 174 ? 15.318 5.388 -19.643 1.00 94.50 174 ASP A CA 1
ATOM 1357 C C . ASP A 1 174 ? 15.968 5.426 -21.031 1.00 94.50 174 ASP A C 1
ATOM 1359 O O . ASP A 1 174 ? 15.962 4.442 -21.774 1.00 94.50 174 ASP A O 1
ATOM 1363 N N . ARG A 1 175 ? 16.523 6.582 -21.408 1.00 94.19 175 ARG A N 1
ATOM 1364 C CA . ARG A 1 175 ? 17.314 6.718 -22.631 1.00 94.19 175 ARG A CA 1
ATOM 1365 C C . ARG A 1 175 ? 18.543 5.821 -22.541 1.00 94.19 175 ARG A C 1
ATOM 1367 O O . ARG A 1 175 ? 19.299 5.874 -21.576 1.00 94.19 175 ARG A O 1
ATOM 1374 N N . TRP A 1 176 ? 18.772 5.061 -23.602 1.00 92.19 176 TRP A N 1
ATOM 1375 C CA . TRP A 1 176 ? 19.955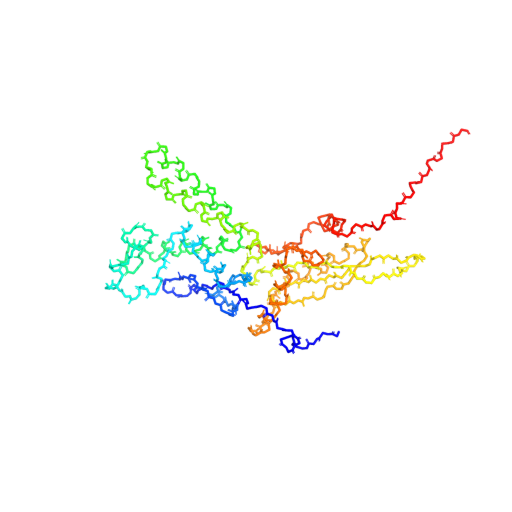 4.228 -23.757 1.00 92.19 176 TRP A CA 1
ATOM 1376 C C . TRP A 1 176 ? 20.885 4.774 -24.855 1.00 92.19 176 TRP A C 1
ATOM 1378 O O . TRP A 1 176 ? 20.909 5.975 -25.141 1.00 92.19 176 TRP A O 1
ATOM 1388 N N . ALA A 1 177 ? 21.692 3.918 -25.474 1.00 91.56 177 ALA A N 1
ATOM 1389 C CA . ALA A 1 177 ? 22.599 4.291 -26.543 1.00 91.56 177 ALA A CA 1
ATOM 1390 C C . ALA A 1 177 ? 21.848 4.725 -27.814 1.00 91.56 177 ALA A C 1
ATOM 1392 O O . ALA A 1 177 ? 20.756 4.255 -28.137 1.00 91.56 177 ALA A O 1
ATOM 1393 N N . ARG A 1 178 ? 22.463 5.606 -28.604 1.00 92.19 178 ARG A N 1
ATOM 1394 C CA . ARG A 1 178 ? 21.994 5.864 -29.968 1.00 92.19 178 ARG A CA 1
ATOM 1395 C C . ARG A 1 178 ? 22.555 4.795 -30.900 1.00 92.19 178 ARG A C 1
ATOM 1397 O O . ARG A 1 178 ? 23.767 4.758 -31.118 1.00 92.19 178 ARG A O 1
ATOM 1404 N N . ILE A 1 179 ? 21.683 3.974 -31.471 1.00 89.50 179 ILE A N 1
ATOM 1405 C CA . ILE A 1 179 ? 22.052 2.859 -32.352 1.00 89.50 179 ILE A CA 1
ATOM 1406 C C . ILE A 1 179 ? 21.704 3.182 -33.804 1.00 89.50 179 ILE A C 1
ATOM 1408 O O . ILE A 1 179 ? 20.807 3.986 -34.057 1.00 89.50 179 ILE A O 1
ATOM 1412 N N . SER A 1 180 ? 22.419 2.586 -34.760 1.00 88.50 180 SER A N 1
ATOM 1413 C CA . SER A 1 180 ? 22.079 2.651 -36.187 1.00 88.50 180 SER A CA 1
ATOM 1414 C C . SER A 1 180 ? 21.217 1.439 -36.539 1.00 88.50 180 SER A C 1
ATOM 1416 O O . SER A 1 180 ? 21.755 0.334 -36.592 1.00 88.50 180 SER A O 1
ATOM 1418 N N . PRO A 1 181 ? 19.902 1.604 -36.756 1.00 83.56 181 PRO A N 1
ATOM 1419 C CA . PRO A 1 181 ? 19.040 0.482 -37.108 1.00 83.56 181 PRO A CA 1
ATOM 1420 C C . PRO A 1 181 ? 19.447 -0.099 -38.472 1.00 83.56 181 PRO A C 1
ATOM 1422 O O . PRO A 1 181 ? 19.873 0.674 -39.342 1.00 83.56 181 PRO A O 1
ATOM 1425 N N . PRO A 1 182 ? 19.282 -1.414 -38.707 1.00 81.75 182 PRO A N 1
ATOM 1426 C CA . PRO A 1 182 ? 19.515 -2.013 -40.018 1.00 81.75 182 PRO A CA 1
ATOM 1427 C C . PRO A 1 182 ? 18.787 -1.229 -41.120 1.00 81.75 182 PRO A C 1
ATOM 1429 O O . PRO A 1 182 ? 17.608 -0.903 -40.994 1.00 81.75 182 PRO A O 1
ATOM 1432 N N . GLY A 1 183 ? 19.507 -0.858 -42.179 1.00 82.38 183 GLY A N 1
ATOM 1433 C CA . GLY A 1 183 ? 18.952 -0.088 -43.299 1.00 82.38 183 GLY A CA 1
ATOM 1434 C C . GLY A 1 183 ? 18.781 1.423 -43.068 1.00 82.38 183 GLY A C 1
ATOM 1435 O O . GLY A 1 183 ? 18.406 2.130 -44.003 1.00 82.38 183 GLY A O 1
ATOM 1436 N N . LYS A 1 184 ? 19.092 1.973 -41.882 1.00 83.06 184 LYS A N 1
ATOM 1437 C CA . LYS A 1 184 ? 19.040 3.426 -41.621 1.00 83.06 184 LYS A CA 1
ATOM 1438 C C . LYS A 1 184 ? 20.450 4.021 -41.477 1.00 83.06 184 LYS A C 1
ATOM 1440 O O . LYS A 1 184 ? 21.241 3.602 -40.642 1.00 83.06 184 LYS A O 1
ATOM 1445 N N . LYS A 1 185 ? 20.746 5.079 -42.250 1.00 78.12 185 LYS A N 1
ATOM 1446 C CA . LYS A 1 185 ? 22.033 5.815 -42.185 1.00 78.12 185 LYS A CA 1
ATOM 1447 C C . LYS A 1 185 ? 22.213 6.640 -40.902 1.00 78.12 185 LYS A C 1
ATOM 1449 O O . LYS A 1 185 ? 23.337 6.970 -40.537 1.00 78.12 185 LYS A O 1
ATOM 1454 N N . ARG A 1 186 ? 21.118 7.037 -40.246 1.00 85.69 186 ARG A N 1
ATOM 1455 C CA . ARG A 1 186 ? 21.141 7.902 -39.055 1.00 85.69 186 ARG A CA 1
ATOM 1456 C C . ARG A 1 186 ? 20.910 7.088 -37.788 1.00 85.69 186 ARG A C 1
ATOM 1458 O O . ARG A 1 186 ? 20.027 6.235 -37.759 1.00 85.69 186 ARG A O 1
ATOM 1465 N N . LYS A 1 187 ? 21.654 7.427 -36.730 1.00 88.44 187 LYS A N 1
ATOM 1466 C CA . LYS A 1 187 ? 21.456 6.856 -35.396 1.00 88.44 187 LYS A CA 1
ATOM 1467 C C . LYS A 1 187 ? 20.142 7.336 -34.778 1.00 88.44 187 LYS A C 1
ATOM 1469 O O . LYS A 1 187 ? 19.922 8.548 -34.652 1.00 88.44 187 LYS A O 1
ATOM 1474 N N . SER A 1 188 ? 19.340 6.396 -34.305 1.00 90.00 188 SER A N 1
ATOM 1475 C CA . SER A 1 188 ? 18.114 6.637 -33.546 1.00 90.00 188 SER A CA 1
ATOM 1476 C C . SER A 1 188 ? 18.356 6.442 -32.052 1.00 90.00 188 SER A C 1
ATOM 1478 O O . SER A 1 188 ? 19.235 5.682 -31.652 1.00 90.00 188 SER A O 1
ATOM 1480 N N . GLN A 1 189 ? 17.598 7.156 -31.221 1.00 93.31 189 GLN A N 1
ATOM 1481 C CA . GLN A 1 189 ? 17.612 6.954 -29.774 1.00 93.31 189 GLN A CA 1
ATOM 1482 C C . GLN A 1 189 ? 16.937 5.617 -29.440 1.00 93.31 189 GLN A C 1
ATOM 1484 O O . GLN A 1 189 ? 15.803 5.402 -29.867 1.00 93.31 189 GLN A O 1
ATOM 1489 N N . SER A 1 190 ? 17.627 4.748 -28.696 1.00 93.44 190 SER A N 1
ATOM 1490 C CA . SER A 1 190 ? 17.022 3.561 -28.077 1.00 93.44 190 SER A CA 1
ATOM 1491 C C . SER A 1 190 ? 16.671 3.827 -26.613 1.00 93.44 190 SER A C 1
ATOM 1493 O O . SER A 1 190 ? 17.139 4.806 -26.016 1.00 93.44 190 SER A O 1
ATOM 1495 N N . TYR A 1 191 ? 15.839 2.974 -26.036 1.00 94.62 191 TYR A N 1
ATOM 1496 C CA . TYR A 1 191 ? 15.361 3.084 -24.667 1.00 94.62 191 TYR A CA 1
ATOM 1497 C C . TYR A 1 191 ? 15.528 1.741 -23.976 1.00 94.62 191 TYR A C 1
ATOM 1499 O O . TYR A 1 191 ? 15.064 0.739 -24.507 1.00 94.62 191 TYR A O 1
ATOM 1507 N N . ALA A 1 192 ? 16.176 1.733 -22.815 1.00 93.81 192 ALA A N 1
ATOM 1508 C CA . ALA A 1 192 ? 16.292 0.544 -21.981 1.00 93.81 192 ALA A CA 1
ATOM 1509 C C . ALA A 1 192 ? 15.039 0.411 -21.115 1.00 93.81 192 ALA A C 1
ATOM 1511 O O . ALA A 1 192 ? 14.497 1.419 -20.645 1.00 93.81 192 ALA A O 1
ATOM 1512 N N . VAL A 1 193 ? 14.599 -0.825 -20.895 1.00 93.50 193 VAL A N 1
ATOM 1513 C CA . VAL A 1 193 ? 13.382 -1.122 -20.146 1.00 93.50 193 VAL A CA 1
ATOM 1514 C C . VAL A 1 193 ? 13.667 -2.100 -19.026 1.00 93.50 193 VAL A C 1
ATOM 1516 O O . VAL A 1 193 ? 14.242 -3.162 -19.240 1.00 93.50 193 VAL A O 1
ATOM 1519 N N . TYR A 1 194 ? 13.183 -1.763 -17.837 1.00 92.06 194 TYR A N 1
ATOM 1520 C CA . TYR A 1 194 ? 13.278 -2.618 -16.666 1.00 92.06 194 TYR A CA 1
ATOM 1521 C C . TYR A 1 194 ? 11.911 -2.797 -16.022 1.00 92.06 194 TYR A C 1
ATOM 1523 O O . TYR A 1 194 ? 11.130 -1.849 -15.914 1.00 92.06 194 TYR A O 1
ATOM 1531 N N . LEU A 1 195 ? 11.638 -4.001 -15.529 1.00 90.88 195 LEU A N 1
ATOM 1532 C CA . LEU A 1 195 ? 10.438 -4.297 -14.758 1.00 90.88 195 LEU A CA 1
ATOM 1533 C C . LEU A 1 195 ? 10.813 -4.638 -13.316 1.00 90.88 195 LEU A C 1
ATOM 1535 O O . LEU A 1 195 ? 11.437 -5.663 -13.047 1.00 90.88 195 LEU A O 1
ATOM 1539 N N . VAL A 1 196 ? 10.390 -3.795 -12.376 1.00 89.62 196 VAL A N 1
ATOM 1540 C CA . VAL A 1 196 ? 10.482 -4.071 -10.941 1.00 89.62 196 VAL A CA 1
ATOM 1541 C C . VAL A 1 196 ? 9.244 -4.850 -10.524 1.00 89.62 196 VAL A C 1
ATOM 1543 O O . VAL A 1 196 ? 8.169 -4.269 -10.402 1.00 89.62 196 VAL A O 1
ATOM 1546 N N . LYS A 1 197 ? 9.360 -6.157 -10.301 1.00 87.19 197 LYS A N 1
ATOM 1547 C CA . LYS A 1 197 ? 8.216 -7.034 -10.022 1.00 87.19 197 LYS A CA 1
ATOM 1548 C C . LYS A 1 197 ? 8.499 -7.979 -8.869 1.00 87.19 197 LYS A C 1
ATOM 1550 O O . LYS A 1 197 ? 9.482 -8.707 -8.899 1.00 87.19 197 LYS A O 1
ATOM 1555 N N . GLY A 1 198 ? 7.629 -7.972 -7.853 1.00 76.31 198 GLY A N 1
ATOM 1556 C CA . GLY A 1 198 ? 7.784 -8.847 -6.683 1.00 76.31 198 GLY A CA 1
ATOM 1557 C C . GLY A 1 198 ? 9.132 -8.675 -5.972 1.00 76.31 198 GLY A C 1
ATOM 1558 O O . GLY A 1 198 ? 9.595 -9.591 -5.305 1.00 76.31 198 GLY A O 1
ATOM 1559 N N . GLY A 1 199 ? 9.768 -7.513 -6.165 1.00 75.88 199 GLY A N 1
ATOM 1560 C CA . GLY A 1 199 ? 11.120 -7.217 -5.710 1.00 75.88 199 GLY A CA 1
ATOM 1561 C C . GLY A 1 199 ? 12.253 -7.887 -6.476 1.00 75.88 199 GLY A C 1
ATOM 1562 O O . GLY A 1 199 ? 13.325 -8.049 -5.915 1.00 75.88 199 GLY A O 1
ATOM 1563 N N . GLN A 1 200 ? 12.037 -8.240 -7.739 1.00 82.06 200 GLN A N 1
ATOM 1564 C CA . GLN A 1 200 ? 13.089 -8.492 -8.724 1.00 82.06 200 GLN A CA 1
ATOM 1565 C C . GLN A 1 200 ? 13.165 -7.295 -9.671 1.00 82.06 200 GLN A C 1
ATOM 1567 O O . GLN A 1 200 ? 12.143 -6.660 -9.928 1.00 82.06 200 GLN A O 1
ATOM 1572 N N . ILE A 1 201 ? 14.353 -6.995 -10.194 1.00 87.06 201 ILE A N 1
ATOM 1573 C CA . ILE A 1 201 ? 14.521 -6.109 -11.350 1.00 87.06 201 ILE A CA 1
ATOM 1574 C C . ILE A 1 201 ? 14.821 -7.014 -12.536 1.00 87.06 201 ILE A C 1
ATOM 1576 O O . ILE A 1 201 ? 15.841 -7.699 -12.549 1.00 87.06 201 ILE A O 1
ATOM 1580 N N . LEU A 1 202 ? 13.913 -7.035 -13.500 1.00 88.00 202 LEU A N 1
ATOM 1581 C CA . LEU A 1 202 ? 14.083 -7.750 -14.753 1.00 88.00 202 LEU A CA 1
ATOM 1582 C C . LEU A 1 202 ? 14.559 -6.753 -15.804 1.00 88.00 202 LEU A C 1
ATOM 1584 O O . LEU A 1 202 ? 13.913 -5.725 -16.001 1.00 88.00 202 LEU A O 1
ATOM 1588 N N . ASP A 1 203 ? 15.676 -7.055 -16.454 1.00 88.19 203 ASP A N 1
ATOM 1589 C CA . ASP A 1 203 ? 16.092 -6.379 -17.680 1.00 88.19 203 ASP A CA 1
ATOM 1590 C C . ASP A 1 203 ? 15.227 -6.912 -18.829 1.00 88.19 203 ASP A C 1
ATOM 1592 O O . ASP A 1 203 ? 15.190 -8.118 -19.083 1.00 88.19 203 ASP A O 1
ATOM 1596 N N . CYS A 1 204 ? 14.467 -6.022 -19.461 1.00 88.69 204 CYS A N 1
ATOM 1597 C CA . CYS A 1 204 ? 13.561 -6.351 -20.557 1.00 88.69 204 CYS A CA 1
ATOM 1598 C C . CYS A 1 204 ? 14.141 -5.954 -21.923 1.00 88.69 204 CYS A C 1
ATOM 1600 O O . CYS A 1 204 ? 13.415 -5.973 -22.919 1.00 88.69 204 CYS A O 1
ATOM 1602 N N . GLY A 1 205 ? 15.435 -5.621 -21.967 1.00 87.94 205 GLY A N 1
ATOM 1603 C CA . GLY A 1 205 ? 16.155 -5.208 -23.159 1.00 87.94 205 GLY A CA 1
ATOM 1604 C C . GLY A 1 205 ? 15.941 -3.740 -23.514 1.00 87.94 205 GLY A C 1
ATOM 1605 O O . GLY A 1 205 ? 15.439 -2.927 -22.730 1.00 87.94 205 GLY A O 1
ATOM 1606 N N . ASP A 1 206 ? 16.342 -3.402 -24.731 1.00 91.00 206 ASP A N 1
ATOM 1607 C CA . ASP A 1 206 ? 16.232 -2.076 -25.308 1.00 91.00 206 ASP A CA 1
ATOM 1608 C C . ASP A 1 206 ? 15.393 -2.068 -26.590 1.00 91.00 206 ASP A C 1
ATOM 1610 O O . ASP A 1 206 ? 15.274 -3.064 -27.300 1.00 91.00 206 ASP A O 1
ATOM 1614 N N . PHE A 1 207 ? 14.778 -0.923 -26.886 1.00 92.00 207 PHE A N 1
ATOM 1615 C CA . PHE A 1 207 ? 13.949 -0.759 -28.078 1.00 92.00 207 PHE A CA 1
ATOM 1616 C C . PHE A 1 207 ? 14.100 0.609 -28.727 1.00 92.00 207 PHE A C 1
ATOM 1618 O O . PHE A 1 207 ? 14.450 1.609 -28.096 1.00 92.00 207 PHE A O 1
ATOM 1625 N N . LEU A 1 208 ? 13.796 0.657 -30.020 1.00 91.56 208 LEU A N 1
ATOM 1626 C CA . LEU A 1 208 ? 13.537 1.893 -30.752 1.00 91.56 208 LEU A CA 1
ATOM 1627 C C . LEU A 1 208 ? 12.048 2.218 -30.659 1.00 91.56 208 LEU A C 1
ATOM 1629 O O . LEU A 1 208 ? 11.238 1.302 -30.653 1.00 91.56 208 LEU A O 1
ATOM 1633 N N . LEU A 1 209 ? 11.668 3.500 -30.685 1.00 89.38 209 LEU A N 1
ATOM 1634 C CA . LEU A 1 209 ? 10.249 3.899 -30.632 1.00 89.38 209 LEU A CA 1
ATOM 1635 C C . LEU A 1 209 ? 9.370 3.188 -31.674 1.00 89.38 209 LEU A C 1
ATOM 1637 O O . LEU A 1 209 ? 8.253 2.794 -31.355 1.00 89.38 209 LEU A O 1
ATOM 1641 N N . ASP A 1 210 ? 9.900 2.977 -32.883 1.00 86.38 210 ASP A N 1
ATOM 1642 C CA . ASP A 1 210 ? 9.206 2.283 -33.978 1.00 86.38 210 ASP A CA 1
ATOM 1643 C C . ASP A 1 210 ? 8.953 0.780 -33.683 1.00 86.38 210 ASP A C 1
ATOM 1645 O O . ASP A 1 210 ? 8.169 0.150 -34.386 1.00 86.38 210 ASP A O 1
ATOM 1649 N N . ASP A 1 211 ? 9.600 0.205 -32.661 1.00 87.44 211 ASP A N 1
ATOM 1650 C CA . ASP A 1 211 ? 9.539 -1.214 -32.268 1.00 87.44 211 ASP A CA 1
ATOM 1651 C C . ASP A 1 211 ? 8.961 -1.425 -30.849 1.00 87.44 211 ASP A C 1
ATOM 1653 O O . ASP A 1 211 ? 9.141 -2.467 -30.217 1.00 87.44 211 ASP A O 1
ATOM 1657 N N . LEU A 1 212 ? 8.220 -0.445 -30.311 1.00 87.44 212 LEU A N 1
ATOM 1658 C CA . LEU A 1 212 ? 7.592 -0.589 -28.989 1.00 87.44 212 LEU A CA 1
ATOM 1659 C C . LEU A 1 212 ? 6.686 -1.832 -28.911 1.00 87.44 212 LEU A C 1
ATOM 1661 O O . LEU A 1 212 ? 6.629 -2.489 -27.874 1.00 87.44 212 LEU A O 1
ATOM 1665 N N . ALA A 1 213 ? 6.006 -2.188 -30.004 1.00 86.00 213 ALA A N 1
ATOM 1666 C CA . ALA A 1 213 ? 5.118 -3.346 -30.052 1.00 86.00 213 ALA A CA 1
ATOM 1667 C C . ALA A 1 213 ? 5.841 -4.681 -29.788 1.00 86.00 213 ALA A C 1
ATOM 1669 O O . ALA A 1 213 ? 5.229 -5.596 -29.231 1.00 86.00 213 ALA A O 1
ATOM 1670 N N . GLY A 1 214 ? 7.118 -4.802 -30.174 1.00 83.62 214 GLY A N 1
ATOM 1671 C CA . GLY A 1 214 ? 7.941 -5.978 -29.903 1.00 83.62 214 GLY A CA 1
ATOM 1672 C C . GLY A 1 214 ? 8.187 -6.154 -28.407 1.00 83.62 214 GLY A C 1
ATOM 1673 O O . GLY A 1 214 ? 7.824 -7.182 -27.834 1.00 83.62 214 GLY A O 1
ATOM 1674 N N . VAL A 1 215 ? 8.706 -5.109 -27.758 1.00 85.56 215 VAL A N 1
ATOM 1675 C CA . VAL A 1 215 ? 8.987 -5.120 -26.312 1.00 85.56 215 VAL A CA 1
ATOM 1676 C C . VAL A 1 215 ? 7.715 -5.177 -25.470 1.00 85.56 215 VAL A C 1
ATOM 1678 O O . VAL A 1 215 ? 7.706 -5.822 -24.424 1.00 85.56 215 VAL A O 1
ATOM 1681 N N . TYR A 1 216 ? 6.608 -4.595 -25.937 1.00 86.94 216 TYR A N 1
ATOM 1682 C CA . TYR A 1 216 ? 5.326 -4.640 -25.232 1.00 86.94 216 TYR A CA 1
ATOM 1683 C C . TYR A 1 216 ? 4.838 -6.072 -24.968 1.00 86.94 216 TYR A C 1
ATOM 1685 O O . TYR A 1 216 ? 4.329 -6.353 -23.884 1.00 86.94 216 TYR A O 1
ATOM 1693 N N . ARG A 1 217 ? 5.025 -6.990 -25.928 1.00 84.56 217 ARG A N 1
ATOM 1694 C CA . ARG A 1 217 ? 4.673 -8.409 -25.745 1.00 84.56 217 ARG A CA 1
ATOM 1695 C C . ARG A 1 217 ? 5.544 -9.066 -24.677 1.00 84.56 217 ARG A C 1
ATOM 1697 O O . ARG A 1 217 ? 5.009 -9.626 -23.728 1.00 84.56 217 ARG A O 1
ATOM 1704 N N . THR A 1 218 ? 6.863 -8.900 -24.771 1.00 85.56 218 THR A N 1
ATOM 1705 C CA . THR A 1 218 ? 7.825 -9.423 -23.787 1.00 85.56 218 THR A CA 1
ATOM 1706 C C . THR A 1 218 ? 7.526 -8.918 -22.373 1.00 85.56 218 THR A C 1
ATOM 1708 O O . THR A 1 218 ? 7.544 -9.683 -21.409 1.00 85.56 218 THR A O 1
ATOM 1711 N N . LEU A 1 219 ? 7.199 -7.631 -22.234 1.00 86.50 219 LEU A N 1
ATOM 1712 C CA . LEU A 1 219 ? 6.795 -7.037 -20.960 1.00 86.50 219 LEU A CA 1
ATOM 1713 C C . LEU A 1 219 ? 5.500 -7.649 -20.411 1.00 86.50 219 LEU A C 1
ATOM 1715 O O . LEU A 1 219 ? 5.408 -7.882 -19.205 1.00 86.50 219 LEU A O 1
ATOM 1719 N N . GLY A 1 220 ? 4.521 -7.915 -21.281 1.00 85.81 220 GLY A N 1
ATOM 1720 C CA . GLY A 1 220 ? 3.283 -8.608 -20.927 1.00 85.81 220 GLY A CA 1
ATOM 1721 C C . GLY A 1 220 ? 3.569 -9.993 -20.351 1.00 85.81 220 GLY A C 1
ATOM 1722 O O . GLY A 1 220 ? 3.169 -10.283 -19.224 1.00 85.81 220 GLY A O 1
ATOM 1723 N N . ASP A 1 221 ? 4.381 -10.788 -21.050 1.00 84.56 221 ASP A N 1
ATOM 1724 C CA . ASP A 1 221 ? 4.775 -12.128 -20.603 1.00 84.56 221 ASP A CA 1
ATOM 1725 C C . ASP A 1 221 ? 5.473 -12.085 -19.233 1.00 84.56 221 ASP A C 1
ATOM 1727 O O . ASP A 1 221 ? 5.175 -12.873 -18.330 1.00 84.56 221 ASP A O 1
ATOM 1731 N N . HIS A 1 222 ? 6.392 -11.134 -19.030 1.00 85.00 222 HIS A N 1
ATOM 1732 C CA . HIS A 1 222 ? 7.055 -10.953 -17.738 1.00 85.00 222 HIS A CA 1
ATOM 1733 C C . HIS A 1 222 ? 6.087 -10.533 -16.627 1.00 85.00 222 HIS A C 1
ATOM 1735 O O . HIS A 1 222 ? 6.264 -10.948 -15.477 1.00 85.00 222 HIS A O 1
ATOM 1741 N N . LEU A 1 223 ? 5.058 -9.739 -16.930 1.00 83.06 223 LEU A N 1
ATOM 1742 C CA . LEU A 1 223 ? 4.031 -9.326 -15.973 1.00 83.06 223 LEU A CA 1
ATOM 1743 C C . LEU A 1 223 ? 3.068 -10.448 -15.586 1.00 83.06 223 LEU A C 1
ATOM 1745 O O . LEU A 1 223 ? 2.612 -10.452 -14.439 1.00 83.06 223 LEU A O 1
ATOM 1749 N N . GLU A 1 224 ? 2.833 -11.419 -16.461 1.00 79.62 224 GLU A N 1
ATOM 1750 C CA . GLU A 1 224 ? 1.955 -12.563 -16.195 1.00 79.62 224 GLU A CA 1
ATOM 1751 C C . GLU A 1 224 ? 2.648 -13.695 -15.427 1.00 79.62 224 GLU A C 1
ATOM 1753 O O . GLU A 1 224 ? 2.028 -14.323 -14.569 1.00 79.62 224 GLU A O 1
ATOM 1758 N N . ARG A 1 225 ? 3.950 -13.918 -15.649 1.00 77.88 225 ARG A N 1
ATOM 1759 C CA . ARG A 1 225 ? 4.704 -14.999 -14.980 1.00 77.88 225 ARG A CA 1
ATOM 1760 C C . ARG A 1 225 ? 4.621 -14.919 -13.447 1.00 77.88 225 ARG A C 1
ATOM 1762 O O . ARG A 1 225 ? 4.819 -13.839 -12.898 1.00 77.88 225 ARG A O 1
ATOM 1769 N N . PRO A 1 226 ? 4.399 -16.014 -12.706 1.00 72.75 226 PRO A N 1
ATOM 1770 C CA . PRO A 1 226 ? 4.449 -15.973 -11.246 1.00 72.75 226 PRO A CA 1
ATOM 1771 C C . PRO A 1 226 ? 5.801 -15.441 -10.756 1.00 72.75 226 PRO A C 1
ATOM 1773 O O . PRO A 1 226 ? 6.846 -15.783 -11.309 1.00 72.75 226 PRO A O 1
ATOM 1776 N N . THR A 1 227 ? 5.794 -14.606 -9.717 1.00 68.62 227 THR A N 1
ATOM 1777 C CA . THR A 1 227 ? 7.040 -14.243 -9.035 1.00 68.62 227 THR A CA 1
ATOM 1778 C C . THR A 1 227 ? 7.602 -15.509 -8.383 1.00 68.62 227 THR A C 1
ATOM 1780 O O . THR A 1 227 ? 6.892 -16.161 -7.616 1.00 68.62 227 THR A O 1
ATOM 1783 N N . GLY A 1 228 ? 8.849 -15.871 -8.694 1.00 67.31 228 GLY A N 1
ATOM 1784 C CA . GLY A 1 228 ? 9.527 -16.999 -8.050 1.00 67.31 228 GLY A CA 1
ATOM 1785 C C . GLY A 1 228 ? 9.737 -16.778 -6.546 1.00 67.31 228 GLY A C 1
ATOM 1786 O O . GLY A 1 228 ? 9.495 -15.690 -6.020 1.00 67.31 228 GLY A O 1
ATOM 1787 N N . GLN A 1 229 ? 10.210 -17.805 -5.837 1.00 66.75 229 GLN A N 1
ATOM 1788 C CA . GLN A 1 229 ? 10.649 -17.632 -4.450 1.00 66.75 229 GLN A CA 1
ATOM 1789 C C . GLN A 1 229 ? 11.909 -16.758 -4.416 1.00 66.75 229 GLN A C 1
ATOM 1791 O O . GLN A 1 229 ? 12.867 -17.026 -5.133 1.00 66.75 229 GLN A O 1
ATOM 1796 N N . ILE A 1 230 ? 11.900 -15.711 -3.588 1.00 67.44 230 ILE A N 1
ATOM 1797 C CA . ILE A 1 230 ? 13.013 -14.764 -3.443 1.00 67.44 230 ILE A CA 1
ATOM 1798 C C . ILE A 1 230 ? 13.404 -14.709 -1.971 1.00 67.44 230 ILE A C 1
ATOM 1800 O O . ILE A 1 230 ? 12.541 -14.583 -1.093 1.00 67.44 230 ILE A O 1
ATOM 1804 N N . ALA A 1 231 ? 14.705 -14.771 -1.689 1.00 68.62 231 ALA A N 1
ATOM 1805 C CA . ALA A 1 231 ? 15.202 -14.612 -0.332 1.00 68.62 231 ALA A CA 1
ATOM 1806 C C . ALA A 1 231 ? 14.872 -13.206 0.201 1.00 68.62 231 ALA A C 1
ATOM 1808 O O . ALA A 1 231 ? 15.012 -12.192 -0.481 1.00 68.62 231 ALA A O 1
ATOM 1809 N N . THR A 1 232 ? 14.470 -13.108 1.471 1.00 69.81 232 THR A N 1
ATOM 1810 C CA . THR A 1 232 ? 14.058 -11.825 2.077 1.00 69.81 232 THR A CA 1
ATOM 1811 C C . THR A 1 232 ? 15.154 -10.745 2.040 1.00 69.81 232 THR A C 1
ATOM 1813 O O . THR A 1 232 ? 14.841 -9.553 1.996 1.00 69.81 232 THR A O 1
ATOM 1816 N N . GLY A 1 233 ? 16.433 -11.143 2.075 1.00 68.81 233 GLY A N 1
ATOM 1817 C CA . GLY A 1 233 ? 17.574 -10.226 1.962 1.00 68.81 233 GLY A CA 1
ATOM 1818 C C . GLY A 1 233 ? 17.643 -9.541 0.596 1.00 68.81 233 GLY A C 1
ATOM 1819 O O . GLY A 1 233 ? 17.651 -8.313 0.537 1.00 68.81 233 GLY A O 1
ATOM 1820 N N . GLU A 1 234 ? 17.588 -10.328 -0.478 1.00 76.31 234 GLU A N 1
ATOM 1821 C CA . GLU A 1 234 ? 17.593 -9.851 -1.869 1.00 76.31 234 GLU A CA 1
ATOM 1822 C C . GLU A 1 234 ? 16.393 -8.945 -2.152 1.00 76.31 234 GLU A C 1
ATOM 1824 O O . GLU A 1 234 ? 16.553 -7.828 -2.638 1.00 76.31 234 GLU A O 1
ATOM 1829 N N . LEU A 1 235 ? 15.199 -9.365 -1.715 1.00 81.19 235 LEU A N 1
ATOM 1830 C CA . LEU A 1 235 ? 13.965 -8.586 -1.834 1.00 81.19 235 LEU A CA 1
ATOM 1831 C C . LEU A 1 235 ? 14.122 -7.170 -1.253 1.00 81.19 235 LEU A C 1
ATOM 1833 O O . LEU A 1 235 ? 13.669 -6.183 -1.838 1.00 81.19 235 LEU A O 1
ATOM 1837 N N . LYS A 1 236 ? 14.773 -7.049 -0.091 1.00 80.81 236 LYS A N 1
ATOM 1838 C CA . LYS A 1 236 ? 15.014 -5.748 0.539 1.00 80.81 236 LYS A CA 1
ATOM 1839 C C . LYS A 1 236 ? 15.990 -4.894 -0.272 1.00 80.81 236 LYS A C 1
ATOM 1841 O O . LYS A 1 236 ? 15.734 -3.699 -0.406 1.00 80.81 236 LYS A O 1
ATOM 1846 N N . GLU A 1 237 ? 17.083 -5.466 -0.776 1.00 81.25 237 GLU A N 1
ATOM 1847 C CA . GLU A 1 237 ? 18.077 -4.737 -1.579 1.00 81.25 237 GLU A CA 1
ATOM 1848 C C . GLU A 1 237 ? 17.467 -4.217 -2.880 1.00 81.25 237 GLU A C 1
ATOM 1850 O O . GLU A 1 237 ? 17.550 -3.023 -3.166 1.00 81.25 237 GLU A O 1
ATOM 1855 N N . THR A 1 238 ? 16.765 -5.071 -3.622 1.00 83.06 238 THR A N 1
ATOM 1856 C CA . THR A 1 238 ? 16.133 -4.689 -4.886 1.00 83.06 238 THR A CA 1
ATOM 1857 C C . THR A 1 238 ? 15.095 -3.583 -4.704 1.00 83.06 238 THR A C 1
ATOM 1859 O O . THR A 1 238 ? 15.085 -2.599 -5.449 1.00 83.06 238 THR A O 1
ATOM 1862 N N . LEU A 1 239 ? 14.251 -3.687 -3.672 1.00 86.62 239 LEU A N 1
ATOM 1863 C CA . LEU A 1 239 ? 13.293 -2.629 -3.350 1.00 86.62 239 LEU A CA 1
ATOM 1864 C C . LEU A 1 239 ? 13.992 -1.341 -2.897 1.00 86.62 239 LEU A C 1
ATOM 1866 O O . LEU A 1 239 ? 13.498 -0.257 -3.198 1.00 86.62 239 LEU A O 1
ATOM 1870 N N . ALA A 1 240 ? 15.135 -1.434 -2.210 1.00 85.06 240 ALA A N 1
ATOM 1871 C CA . ALA A 1 240 ? 15.929 -0.274 -1.812 1.00 85.06 240 ALA A CA 1
ATOM 1872 C C . ALA A 1 240 ? 16.537 0.460 -3.015 1.00 85.06 240 ALA A C 1
ATOM 1874 O O . ALA A 1 240 ? 16.500 1.693 -3.044 1.00 85.06 240 ALA A O 1
ATOM 1875 N N . ILE A 1 241 ? 17.007 -0.274 -4.028 1.00 84.62 241 ILE A N 1
ATOM 1876 C CA . ILE A 1 241 ? 17.474 0.295 -5.300 1.00 84.62 241 ILE A CA 1
ATOM 1877 C C . ILE A 1 241 ? 16.341 1.072 -5.964 1.00 84.62 241 ILE A C 1
ATOM 1879 O O . ILE A 1 241 ? 16.488 2.273 -6.190 1.00 84.62 241 ILE A O 1
ATOM 1883 N N . ALA A 1 242 ? 15.195 0.429 -6.209 1.00 85.31 242 ALA A N 1
ATOM 1884 C CA . ALA A 1 242 ? 14.057 1.082 -6.852 1.00 85.31 242 ALA A CA 1
ATOM 1885 C C . ALA A 1 242 ? 13.601 2.316 -6.053 1.00 85.31 242 ALA A C 1
ATOM 1887 O O . ALA A 1 242 ? 13.506 3.421 -6.587 1.00 85.31 242 ALA A O 1
ATOM 1888 N N . ALA A 1 243 ? 13.416 2.170 -4.739 1.00 85.25 243 ALA A N 1
ATOM 1889 C CA . ALA A 1 243 ? 12.968 3.252 -3.870 1.00 85.25 243 ALA A CA 1
ATOM 1890 C C . ALA A 1 243 ? 13.924 4.456 -3.823 1.00 85.25 243 ALA A C 1
ATOM 1892 O O . ALA A 1 243 ? 13.467 5.586 -3.643 1.00 85.25 243 ALA A O 1
ATOM 1893 N N . SER A 1 244 ? 15.232 4.244 -4.015 1.00 82.81 244 SER A N 1
ATOM 1894 C CA . SER A 1 244 ? 16.213 5.336 -4.082 1.00 82.81 244 SER A CA 1
ATOM 1895 C C . SER A 1 244 ? 15.956 6.309 -5.239 1.00 82.81 244 SER A C 1
ATOM 1897 O O . SER A 1 244 ? 16.396 7.460 -5.175 1.00 82.81 244 SER A O 1
ATOM 1899 N N . PHE A 1 245 ? 15.224 5.868 -6.266 1.00 84.62 245 PHE A N 1
ATOM 1900 C CA . PHE A 1 245 ? 14.750 6.693 -7.370 1.00 84.62 245 PHE A CA 1
ATOM 1901 C C . PHE A 1 245 ? 13.298 7.123 -7.159 1.00 84.62 245 PHE A C 1
ATOM 1903 O O . PHE A 1 245 ? 13.018 8.314 -7.235 1.00 84.62 245 PHE A O 1
ATOM 1910 N N . LEU A 1 246 ? 12.397 6.200 -6.807 1.00 82.62 246 LEU A N 1
ATOM 1911 C CA . LEU A 1 246 ? 10.948 6.452 -6.723 1.00 82.62 246 LEU A CA 1
ATOM 1912 C C . LEU A 1 246 ? 10.540 7.610 -5.793 1.00 82.62 246 LEU A C 1
ATOM 1914 O O . LEU A 1 246 ? 9.490 8.214 -6.011 1.00 82.62 246 LEU A O 1
ATOM 1918 N N . TYR A 1 247 ? 11.342 7.914 -4.766 1.00 81.69 247 TYR A N 1
ATOM 1919 C CA . TYR A 1 247 ? 11.087 9.009 -3.818 1.00 81.69 247 TYR A CA 1
ATOM 1920 C C . TYR A 1 247 ? 11.841 10.310 -4.121 1.00 81.69 247 TYR A C 1
ATOM 1922 O O . TYR A 1 247 ? 11.775 11.253 -3.331 1.00 81.69 247 TYR A O 1
ATOM 1930 N N . ARG A 1 248 ? 12.570 10.394 -5.238 1.00 83.88 248 ARG A N 1
ATOM 1931 C CA . ARG A 1 248 ? 13.174 11.658 -5.682 1.00 83.88 248 ARG A CA 1
ATOM 1932 C C . ARG A 1 248 ? 12.089 12.575 -6.242 1.00 83.88 248 ARG A C 1
ATOM 1934 O O . ARG A 1 248 ? 11.129 12.108 -6.843 1.00 83.88 248 ARG A O 1
ATOM 1941 N N . SER A 1 249 ? 12.270 13.887 -6.104 1.00 79.88 249 SER A N 1
ATOM 1942 C CA . SER A 1 249 ? 11.360 14.881 -6.692 1.00 79.88 249 SER A CA 1
ATOM 1943 C C . SER A 1 249 ? 11.349 14.850 -8.226 1.00 79.88 249 SER A C 1
ATOM 1945 O O . SER A 1 249 ? 10.333 15.163 -8.835 1.00 79.88 249 SER A O 1
ATOM 1947 N N . ASN A 1 250 ? 12.464 14.455 -8.848 1.00 83.62 250 ASN A N 1
ATOM 1948 C CA . ASN A 1 250 ? 12.614 14.323 -10.298 1.00 83.62 250 ASN A CA 1
ATOM 1949 C C . ASN A 1 250 ? 13.485 13.091 -10.627 1.00 83.62 250 ASN A C 1
ATOM 1951 O O . ASN A 1 250 ? 14.684 13.240 -10.883 1.00 83.62 250 ASN A O 1
ATOM 1955 N N . PRO A 1 251 ? 12.943 11.862 -10.537 1.00 87.88 251 PRO A N 1
ATOM 1956 C CA . PRO A 1 251 ? 13.716 10.650 -10.790 1.00 87.88 251 PRO A CA 1
ATOM 1957 C C . PRO A 1 251 ? 14.138 10.554 -12.264 1.00 87.88 251 PRO A C 1
ATOM 1959 O O . PRO A 1 251 ? 13.347 10.921 -13.132 1.00 87.88 251 PRO A O 1
ATOM 1962 N N . PRO A 1 252 ? 15.353 10.068 -12.584 1.00 88.31 252 PRO A N 1
ATOM 1963 C CA . PRO A 1 252 ? 15.760 9.834 -13.969 1.00 88.31 252 PRO A CA 1
ATOM 1964 C C . PRO A 1 252 ? 14.815 8.836 -14.645 1.00 88.31 252 PRO A C 1
ATOM 1966 O O . PRO A 1 252 ? 14.196 8.004 -13.978 1.00 88.31 252 PRO A O 1
ATOM 1969 N N . GLY A 1 253 ? 14.680 8.956 -15.961 1.00 92.38 253 GLY A N 1
ATOM 1970 C CA . GLY A 1 253 ? 13.752 8.150 -16.735 1.00 92.38 253 GLY A CA 1
ATOM 1971 C C . GLY A 1 253 ? 12.277 8.357 -16.410 1.00 92.38 253 GLY A C 1
ATOM 1972 O O . GLY A 1 253 ? 11.859 9.403 -15.904 1.00 92.38 253 GLY A O 1
ATOM 1973 N N . ILE A 1 254 ? 11.498 7.350 -16.780 1.00 93.62 254 ILE A N 1
ATOM 1974 C CA . ILE A 1 254 ? 10.047 7.249 -16.645 1.00 93.62 254 ILE A CA 1
ATOM 1975 C C . ILE A 1 254 ? 9.761 6.093 -15.692 1.00 93.62 254 ILE A C 1
ATOM 1977 O O . ILE A 1 254 ? 10.421 5.057 -15.765 1.00 93.62 254 ILE A O 1
ATOM 1981 N N . TRP A 1 255 ? 8.780 6.268 -14.808 1.00 92.44 255 TRP A N 1
ATOM 1982 C CA . TRP A 1 255 ? 8.353 5.258 -13.842 1.00 92.44 255 TRP A CA 1
ATOM 1983 C C . TRP A 1 255 ? 6.835 5.125 -13.906 1.00 92.44 255 TRP A C 1
ATOM 1985 O O . TRP A 1 255 ? 6.113 6.078 -13.606 1.00 92.44 255 TRP A O 1
ATOM 1995 N N . ILE A 1 256 ? 6.346 3.952 -14.301 1.00 90.94 256 ILE A N 1
ATOM 1996 C CA . ILE A 1 256 ? 4.918 3.684 -14.481 1.00 90.94 256 ILE A CA 1
ATOM 1997 C C . ILE A 1 256 ? 4.502 2.562 -13.538 1.00 90.94 256 ILE A C 1
ATOM 1999 O O . ILE A 1 256 ? 5.079 1.476 -13.554 1.00 90.94 256 ILE A O 1
ATOM 2003 N N . ASP A 1 257 ? 3.488 2.823 -12.717 1.00 88.75 257 ASP A N 1
ATOM 2004 C CA . ASP A 1 257 ? 2.881 1.787 -11.889 1.00 88.75 257 ASP A CA 1
ATOM 2005 C C . ASP A 1 257 ? 2.072 0.840 -12.784 1.00 88.75 257 ASP A C 1
ATOM 2007 O O . ASP A 1 257 ? 1.108 1.252 -13.424 1.00 88.75 257 ASP A O 1
ATOM 2011 N N . CYS A 1 258 ? 2.506 -0.415 -12.848 1.00 89.25 258 CYS A N 1
ATOM 2012 C CA . CYS A 1 258 ? 1.850 -1.506 -13.571 1.00 89.25 258 CYS A CA 1
ATOM 2013 C C . CYS A 1 258 ? 1.266 -2.539 -12.594 1.00 89.25 258 CYS A C 1
ATOM 2015 O O . CYS A 1 258 ? 0.966 -3.676 -12.971 1.00 89.25 258 CYS A O 1
ATOM 2017 N N . SER A 1 259 ? 1.172 -2.185 -11.310 1.00 85.00 259 SER A N 1
ATOM 2018 C CA . SER A 1 259 ? 0.563 -3.028 -10.291 1.00 85.00 259 SER A CA 1
ATOM 2019 C C . SER A 1 259 ? -0.932 -3.123 -10.567 1.00 85.00 259 SER A C 1
ATOM 2021 O O . SER A 1 259 ? -1.581 -2.120 -10.853 1.00 85.00 259 SER A O 1
ATOM 2023 N N . ALA A 1 260 ? -1.487 -4.324 -10.455 1.00 68.69 260 ALA A N 1
ATOM 2024 C CA . ALA A 1 260 ? -2.915 -4.549 -10.613 1.00 68.69 260 ALA A CA 1
ATOM 2025 C C . ALA A 1 260 ? -3.490 -5.184 -9.348 1.00 68.69 260 ALA A C 1
ATOM 2027 O O . ALA A 1 260 ? -2.859 -6.048 -8.727 1.00 68.69 260 ALA A O 1
ATOM 2028 N N . ASP A 1 261 ? -4.696 -4.752 -8.985 1.00 57.88 261 ASP A N 1
ATOM 2029 C CA . ASP A 1 261 ? -5.450 -5.326 -7.871 1.00 57.88 261 ASP A CA 1
ATOM 2030 C C . ASP A 1 261 ? -5.942 -6.745 -8.198 1.00 57.88 261 ASP A C 1
ATOM 2032 O O . ASP A 1 261 ? -5.948 -7.614 -7.316 1.00 57.88 261 ASP A O 1
ATOM 2036 N N . GLU A 1 262 ? -6.249 -6.989 -9.476 1.00 54.03 262 GLU A N 1
ATOM 2037 C CA . GLU A 1 262 ? -6.680 -8.262 -10.058 1.00 54.03 262 GLU A CA 1
ATOM 2038 C C . GLU A 1 262 ? -5.641 -8.795 -11.058 1.00 54.03 262 GLU A C 1
ATOM 2040 O O . GLU A 1 262 ? -4.932 -8.037 -11.720 1.00 54.03 262 GLU A O 1
ATOM 2045 N N . THR A 1 263 ? -5.523 -10.117 -11.155 1.00 54.06 263 THR A N 1
ATOM 2046 C CA . THR A 1 263 ? -4.686 -10.793 -12.156 1.00 54.06 263 THR A CA 1
ATOM 2047 C C . THR A 1 263 ? -5.487 -11.064 -13.434 1.00 54.06 263 THR A C 1
ATOM 2049 O O . THR A 1 263 ? -6.631 -11.502 -13.319 1.00 54.06 263 THR A O 1
ATOM 2052 N N . PRO A 1 264 ? -4.902 -10.898 -14.636 1.00 57.62 264 PRO A N 1
ATOM 2053 C CA . PRO A 1 264 ? -3.493 -10.595 -14.898 1.00 57.62 264 PRO A CA 1
ATOM 2054 C C . PRO A 1 264 ? -3.158 -9.104 -14.761 1.00 57.62 264 PRO A C 1
ATOM 2056 O O . PRO A 1 264 ? -3.978 -8.231 -15.046 1.00 57.62 264 PRO A O 1
ATOM 2059 N N . ARG A 1 265 ? -1.911 -8.815 -14.362 1.00 71.25 265 ARG A N 1
ATOM 2060 C CA . ARG A 1 265 ? -1.374 -7.448 -14.405 1.00 71.25 265 ARG A CA 1
ATOM 2061 C C . ARG A 1 265 ? -1.342 -6.989 -15.852 1.00 71.25 265 ARG A C 1
ATOM 2063 O O . ARG A 1 265 ? -0.851 -7.719 -16.706 1.00 71.25 265 ARG A O 1
ATOM 2070 N N . ARG A 1 266 ? -1.830 -5.781 -16.122 1.00 70.81 266 ARG A N 1
ATOM 2071 C CA . ARG A 1 266 ? -1.830 -5.219 -17.474 1.00 70.81 266 ARG A CA 1
ATOM 2072 C C . ARG A 1 266 ? -0.864 -4.055 -17.561 1.00 70.81 266 ARG A C 1
ATOM 2074 O O . ARG A 1 266 ? -0.815 -3.208 -16.672 1.00 70.81 266 ARG A O 1
ATOM 2081 N N . LEU A 1 267 ? -0.119 -4.017 -18.658 1.00 83.00 267 LEU A N 1
ATOM 2082 C CA . LEU A 1 267 ? 0.631 -2.831 -19.037 1.00 83.00 267 LEU A CA 1
ATOM 2083 C C . LEU A 1 267 ? -0.329 -1.673 -19.320 1.00 83.00 267 LEU A C 1
ATOM 2085 O O . LEU A 1 267 ? -1.454 -1.901 -19.780 1.00 83.00 267 LEU A O 1
ATOM 2089 N N . PRO A 1 268 ? 0.123 -0.424 -19.131 1.00 85.75 268 PRO A N 1
ATOM 2090 C CA . PRO A 1 268 ? -0.571 0.717 -19.711 1.00 85.75 268 PRO A CA 1
ATOM 2091 C C . PRO A 1 268 ? -0.693 0.539 -21.236 1.00 85.75 268 PRO A C 1
ATOM 2093 O O . PRO A 1 268 ? 0.132 -0.150 -21.844 1.00 85.75 268 PRO A O 1
ATOM 2096 N N . PRO A 1 269 ? -1.683 1.164 -21.894 1.00 89.81 269 PRO A N 1
ATOM 2097 C CA . PRO A 1 269 ? -1.751 1.182 -23.353 1.00 89.81 269 PRO A CA 1
ATOM 2098 C C . PRO A 1 269 ? -0.439 1.691 -23.969 1.00 89.81 269 PRO A C 1
ATOM 2100 O O . PRO A 1 269 ? 0.183 2.599 -23.418 1.00 89.81 269 PRO A O 1
ATOM 2103 N N . GLN A 1 270 ? -0.036 1.160 -25.129 1.00 90.56 270 GLN A N 1
ATOM 2104 C CA . GLN A 1 270 ? 1.205 1.583 -25.803 1.00 90.56 270 GLN A CA 1
ATOM 2105 C C . GLN A 1 270 ? 1.265 3.101 -26.015 1.00 90.56 270 GLN A C 1
ATOM 2107 O O . GLN A 1 270 ? 2.313 3.701 -25.798 1.00 90.56 270 GLN A O 1
ATOM 2112 N N . GLN A 1 271 ? 0.132 3.728 -26.350 1.00 90.31 271 GLN A N 1
ATOM 2113 C CA . GLN A 1 271 ? 0.056 5.178 -26.527 1.00 90.31 271 GLN A CA 1
ATOM 2114 C C . GLN A 1 271 ? 0.459 5.943 -25.259 1.00 90.31 271 GLN A C 1
ATOM 2116 O O . GLN A 1 271 ? 1.247 6.872 -25.345 1.00 90.31 271 GLN A O 1
ATOM 2121 N N . HIS A 1 272 ? 0.028 5.495 -24.076 1.00 91.56 272 HIS A N 1
ATOM 2122 C CA . HIS A 1 272 ? 0.424 6.115 -22.808 1.00 91.56 272 HIS A CA 1
ATOM 2123 C C . HIS A 1 272 ? 1.946 6.016 -22.593 1.00 91.56 272 HIS A C 1
ATOM 2125 O O . HIS A 1 272 ? 2.573 6.970 -22.140 1.00 91.56 272 HIS A O 1
ATOM 2131 N N . ILE A 1 273 ? 2.576 4.897 -22.969 1.00 91.75 273 ILE A N 1
ATOM 2132 C CA . ILE A 1 273 ? 4.041 4.765 -22.897 1.00 91.75 273 ILE A CA 1
ATOM 2133 C C . ILE A 1 273 ? 4.724 5.754 -23.855 1.00 91.75 273 ILE A C 1
ATOM 2135 O O . ILE A 1 273 ? 5.684 6.418 -23.466 1.00 91.75 273 ILE A O 1
ATOM 2139 N N . LEU A 1 274 ? 4.226 5.874 -25.089 1.00 91.81 274 LEU A N 1
ATOM 2140 C CA . LEU A 1 274 ? 4.755 6.811 -26.085 1.00 91.81 274 LEU A CA 1
ATOM 2141 C C . LEU A 1 274 ? 4.618 8.268 -25.633 1.00 91.81 274 LEU A C 1
ATOM 2143 O O . LEU A 1 274 ? 5.581 9.025 -25.743 1.00 91.81 274 LEU A O 1
ATOM 2147 N N . ASP A 1 275 ? 3.464 8.636 -25.080 1.00 92.81 275 ASP A N 1
ATOM 2148 C CA . ASP A 1 275 ? 3.196 9.981 -24.569 1.00 92.81 275 ASP A CA 1
ATOM 2149 C C . ASP A 1 275 ? 4.139 10.314 -23.404 1.00 92.81 275 ASP A C 1
ATOM 2151 O O . ASP A 1 275 ? 4.785 11.362 -23.408 1.00 92.81 275 ASP A O 1
ATOM 2155 N N . ALA A 1 276 ? 4.320 9.378 -22.463 1.00 92.88 276 ALA A N 1
ATOM 2156 C CA . ALA A 1 276 ? 5.257 9.537 -21.352 1.00 92.88 276 ALA A CA 1
ATOM 2157 C C . ALA A 1 276 ? 6.711 9.698 -21.834 1.00 92.88 276 ALA A C 1
ATOM 2159 O O . ALA A 1 276 ? 7.478 10.478 -21.263 1.00 92.88 276 ALA A O 1
ATOM 2160 N N . ILE A 1 277 ? 7.104 8.988 -22.901 1.00 93.31 277 ILE A N 1
ATOM 2161 C CA . ILE A 1 277 ? 8.423 9.150 -23.524 1.00 93.31 277 ILE A CA 1
ATOM 2162 C C . ILE A 1 277 ? 8.556 10.516 -24.188 1.00 93.31 277 ILE A C 1
ATOM 2164 O O . ILE A 1 277 ? 9.574 11.179 -23.989 1.00 93.31 277 ILE A O 1
ATOM 2168 N N . ALA A 1 278 ? 7.555 10.958 -24.944 1.00 91.94 278 ALA A N 1
ATOM 2169 C CA . ALA A 1 278 ? 7.579 12.259 -25.600 1.00 91.94 278 ALA A CA 1
ATOM 2170 C C . ALA A 1 278 ? 7.680 13.412 -24.586 1.00 91.94 278 ALA A C 1
ATOM 2172 O O . ALA A 1 278 ? 8.466 14.337 -24.796 1.00 91.94 278 ALA A O 1
ATOM 2173 N N . GLU A 1 279 ? 6.947 13.322 -23.473 1.00 92.38 279 GLU A N 1
ATOM 2174 C CA . GLU A 1 279 ? 6.963 14.309 -22.390 1.00 92.38 279 GLU A CA 1
ATOM 2175 C C . GLU A 1 279 ? 8.308 14.327 -21.648 1.00 92.38 279 GLU A C 1
ATOM 2177 O O . GLU A 1 279 ? 8.908 15.386 -21.451 1.00 92.38 279 GLU A O 1
ATOM 2182 N N . ARG A 1 280 ? 8.820 13.154 -21.250 1.00 92.75 280 ARG A N 1
ATOM 2183 C CA . ARG A 1 280 ? 10.050 13.061 -20.448 1.00 92.75 280 ARG A CA 1
ATOM 2184 C C . ARG A 1 280 ? 11.313 13.319 -21.261 1.00 92.75 280 ARG A C 1
ATOM 2186 O O . ARG A 1 280 ? 12.306 13.825 -20.735 1.00 92.75 280 ARG A O 1
ATOM 2193 N N . PHE A 1 281 ? 11.293 12.932 -22.529 1.00 92.06 281 PHE A N 1
ATOM 2194 C CA . PHE A 1 281 ? 12.454 12.881 -23.402 1.00 92.06 281 PHE A CA 1
ATOM 2195 C C . PHE A 1 281 ? 12.203 13.612 -24.721 1.00 92.06 281 PHE A C 1
ATOM 2197 O O . PHE A 1 281 ? 12.364 12.993 -25.782 1.00 92.06 281 PHE A O 1
ATOM 2204 N N . PRO A 1 282 ? 11.912 14.923 -24.693 1.00 83.00 282 PRO A N 1
ATOM 2205 C CA . PRO A 1 282 ? 11.612 15.667 -25.904 1.00 83.00 282 PRO A CA 1
ATOM 2206 C C . PRO A 1 282 ? 12.768 15.559 -26.915 1.00 83.00 282 PRO A C 1
ATOM 2208 O O . PRO A 1 282 ? 13.949 15.517 -26.519 1.00 83.00 282 PRO A O 1
ATOM 2211 N N . PRO A 1 283 ? 12.461 15.470 -28.223 1.00 73.94 283 PRO A N 1
ATOM 2212 C CA . PRO A 1 283 ? 13.483 15.471 -29.257 1.00 73.94 283 PRO A CA 1
ATOM 2213 C C . PRO A 1 283 ? 14.283 16.773 -29.179 1.00 73.94 283 PRO A C 1
ATOM 2215 O O . PRO A 1 283 ? 13.733 17.841 -28.917 1.00 73.94 283 PRO A O 1
ATOM 2218 N N . SER A 1 284 ? 15.596 16.699 -29.410 1.00 66.25 284 SER A N 1
ATOM 2219 C CA . SER A 1 284 ? 16.429 17.901 -29.447 1.00 66.25 284 SER A CA 1
ATOM 2220 C C . SER A 1 284 ? 15.880 18.889 -30.492 1.00 66.25 284 SER A C 1
ATOM 2222 O O . SER A 1 284 ? 15.518 18.440 -31.590 1.00 66.25 284 SER A O 1
ATOM 2224 N N . PRO A 1 285 ? 15.867 20.208 -30.208 1.00 47.59 285 PRO A N 1
ATOM 2225 C CA . PRO A 1 285 ? 15.208 21.240 -31.024 1.00 47.59 285 PRO A CA 1
ATOM 2226 C C . PRO A 1 285 ? 15.741 21.434 -32.464 1.00 47.59 285 PRO A C 1
ATOM 2228 O O . PRO A 1 285 ? 15.344 22.369 -33.143 1.00 47.59 285 PRO A O 1
ATOM 2231 N N . GLY A 1 286 ? 16.591 20.540 -32.979 1.00 48.75 286 GLY A N 1
ATOM 2232 C CA . GLY A 1 286 ? 17.056 20.514 -34.373 1.00 48.75 286 GLY A CA 1
ATOM 2233 C C . GLY A 1 286 ? 16.470 19.385 -35.231 1.00 48.75 286 GLY A C 1
ATOM 2234 O O . GLY A 1 286 ? 16.955 19.152 -36.335 1.00 48.75 286 GLY A O 1
ATOM 2235 N N . THR A 1 287 ? 15.466 18.649 -34.738 1.00 45.94 287 THR A N 1
ATOM 2236 C CA . THR A 1 287 ? 14.906 17.465 -35.426 1.00 45.94 287 THR A CA 1
ATOM 2237 C C . THR A 1 287 ? 13.454 17.663 -35.862 1.00 45.94 287 THR A C 1
ATOM 2239 O O . THR A 1 287 ? 12.648 16.738 -35.803 1.00 45.94 287 THR A O 1
ATOM 2242 N N . THR A 1 288 ? 13.083 18.861 -36.310 1.00 37.41 288 THR A N 1
ATOM 2243 C CA . THR A 1 288 ? 11.789 19.055 -36.974 1.00 37.41 288 THR A CA 1
ATOM 2244 C C . THR A 1 288 ? 11.840 18.349 -38.328 1.00 37.41 288 THR A C 1
ATOM 2246 O O . THR A 1 288 ? 12.592 18.745 -39.220 1.00 37.41 288 THR A O 1
ATOM 2249 N N . ARG A 1 289 ? 11.060 17.270 -38.484 1.00 42.44 289 ARG A N 1
ATOM 2250 C CA . ARG A 1 289 ? 10.709 16.706 -39.796 1.00 42.44 289 ARG A CA 1
ATOM 2251 C C . ARG A 1 289 ? 10.199 17.861 -40.662 1.00 42.44 289 ARG A C 1
ATOM 2253 O O . ARG A 1 289 ? 9.125 18.390 -40.388 1.00 42.44 289 ARG A O 1
ATOM 2260 N N . GLN A 1 290 ? 10.948 18.242 -41.695 1.00 37.16 290 GLN A N 1
ATOM 2261 C CA . GLN A 1 290 ? 10.368 18.985 -42.809 1.00 37.16 290 GLN A CA 1
ATOM 2262 C C . GLN A 1 290 ? 9.202 18.139 -43.331 1.00 37.16 290 GLN A C 1
ATOM 2264 O O . GLN A 1 290 ? 9.398 16.991 -43.736 1.00 37.16 290 GLN A O 1
ATOM 2269 N N . GLN A 1 291 ? 7.983 18.670 -43.231 1.00 34.62 291 GLN A N 1
ATOM 2270 C CA . GLN A 1 291 ? 6.825 18.093 -43.904 1.00 34.62 291 GLN A CA 1
ATOM 2271 C C . GLN A 1 291 ? 7.142 17.996 -45.405 1.00 34.62 291 GLN A C 1
ATOM 2273 O O . GLN A 1 291 ? 7.767 18.916 -45.945 1.00 34.62 291 GLN A O 1
ATOM 2278 N N . PRO A 1 292 ? 6.742 16.916 -46.098 1.00 38.00 292 PRO A N 1
ATOM 2279 C CA . PRO A 1 292 ? 6.885 16.865 -47.542 1.00 38.00 292 PRO A CA 1
ATOM 2280 C C . PRO A 1 292 ? 6.060 18.011 -48.136 1.00 38.00 292 PRO A C 1
ATOM 2282 O O . PRO A 1 292 ? 4.858 18.115 -47.883 1.00 38.00 292 PRO A O 1
ATOM 2285 N N . LYS A 1 293 ? 6.720 18.896 -48.892 1.00 36.25 293 LYS A N 1
ATOM 2286 C CA . LYS A 1 293 ? 6.037 19.884 -49.728 1.00 36.25 293 LYS A CA 1
ATOM 2287 C C . LYS A 1 293 ? 5.062 19.113 -50.617 1.00 36.25 293 LYS A C 1
ATOM 2289 O O . LYS A 1 293 ? 5.485 18.246 -51.377 1.00 36.25 293 LYS A O 1
ATOM 2294 N N . LYS A 1 294 ? 3.766 19.399 -50.487 1.00 37.41 294 LYS A N 1
ATOM 2295 C CA . LYS A 1 294 ? 2.774 18.999 -51.484 1.00 37.41 294 LYS A CA 1
ATOM 2296 C C . LYS A 1 294 ? 3.209 19.632 -52.806 1.00 37.41 294 LYS A C 1
ATOM 2298 O O . LYS A 1 294 ? 3.216 20.857 -52.904 1.00 37.41 294 LYS A O 1
ATOM 2303 N N . ASN A 1 295 ? 3.607 18.812 -53.776 1.00 38.84 295 ASN A N 1
ATOM 2304 C CA . ASN A 1 295 ? 3.621 19.241 -55.167 1.00 38.84 295 ASN A CA 1
ATOM 2305 C C . ASN A 1 295 ? 2.168 19.541 -55.535 1.00 38.84 295 ASN A C 1
ATOM 2307 O O . ASN A 1 295 ? 1.303 18.675 -55.415 1.00 38.84 295 ASN A O 1
ATOM 2311 N N . VAL A 1 296 ? 1.907 20.798 -55.871 1.00 39.81 296 VAL A N 1
ATOM 2312 C CA . VAL A 1 296 ? 0.693 21.203 -56.568 1.00 39.81 296 VAL A CA 1
ATOM 2313 C C . VAL A 1 296 ? 1.066 21.155 -58.040 1.00 39.81 296 VAL A C 1
ATOM 2315 O O . VAL A 1 296 ? 1.915 21.929 -58.476 1.00 39.81 296 VAL A O 1
ATOM 2318 N N . ASP A 1 297 ? 0.494 20.188 -58.749 1.00 41.69 297 ASP A N 1
ATOM 2319 C CA . ASP A 1 297 ? 0.506 20.144 -60.205 1.00 41.69 297 ASP A CA 1
ATOM 2320 C C . ASP A 1 297 ? -0.343 21.305 -60.745 1.00 41.69 297 ASP A C 1
ATOM 2322 O O . ASP A 1 297 ? -1.505 21.465 -60.357 1.00 41.69 297 ASP A O 1
ATOM 2326 N N . THR A 1 298 ? 0.252 22.086 -61.643 1.00 40.97 298 THR A N 1
ATOM 2327 C CA . THR A 1 298 ? -0.404 22.895 -62.685 1.00 40.97 298 THR A CA 1
ATOM 2328 C C . THR A 1 298 ? 0.496 22.883 -63.901 1.00 40.97 298 THR A C 1
ATOM 2330 O O . THR A 1 298 ? 1.716 23.081 -63.697 1.00 40.97 298 THR A O 1
#

pLDDT: mean 85.67, std 14.16, range [34.62, 97.75]